Protein AF-A0AA35CI94-F1 (afdb_monomer_lite)

Organism: NCBI:txid671077

Foldseek 3Di:
DVVVVVVVVVVVCVVVVVVVVLVVLVVVLVVQLDLLQLLSVDVLSSLLSVLLCLQLVLLVVLLVCLVCPPVPDDCVVCVVVNLVSLLVSLVSLQVSLVSNVVSLVVSLCVLVVLVVDQDPVVVRSPPPDDSVSSSVLSPQLNVCCVDPLVVLSVLLNVLQRVLSNVLSVVSNVCVVVVHDSNVNSVVSVVSSVSNVRSSVSVVVSSVSSRDDPD

Sequence (214 aa):
MAQGEDAELRRLVGVLTGVAGLVAIYIQAQVYRIPGRPMWNHLSTELLFYSTAFLLGPLVVGVVFSLARGSAVPAEKGEPVYRRSHQRLGMTLLVVAALEAVAIAWRTHYLASALDGPQPVALLGKAMVGKETIRTALAIGAHVLQGEYEWLLPVQWTLSVAAPALFAVGLWAWHRRGGSLRTAGRAIIGITVLAIAGEFAGRSLFYLTGRPWF

Structure (mmCIF, N/CA/C/O backbone):
data_AF-A0AA35CI94-F1
#
_entry.id   AF-A0AA35CI94-F1
#
loop_
_atom_site.group_PDB
_atom_site.id
_atom_site.type_symbol
_atom_site.label_atom_id
_atom_site.label_alt_id
_atom_site.label_comp_id
_atom_site.label_asym_id
_atom_site.label_entity_id
_atom_site.label_seq_id
_atom_site.pdbx_PDB_ins_code
_atom_site.Cartn_x
_atom_site.Cartn_y
_atom_site.Cartn_z
_atom_site.occupancy
_atom_site.B_iso_or_equiv
_atom_site.auth_seq_id
_atom_site.auth_comp_id
_atom_site.auth_asym_id
_atom_site.auth_atom_id
_atom_site.pdbx_PDB_model_num
ATOM 1 N N . MET A 1 1 ? -19.291 -27.743 26.021 1.00 58.72 1 MET A N 1
ATOM 2 C CA . MET A 1 1 ? -18.461 -28.267 24.914 1.00 58.72 1 MET A CA 1
ATOM 3 C C . MET A 1 1 ? -18.690 -27.505 23.607 1.00 58.72 1 MET A C 1
ATOM 5 O O . MET A 1 1 ? -17.700 -27.055 23.056 1.00 58.72 1 MET A O 1
ATOM 9 N N . ALA A 1 2 ? -19.931 -27.205 23.194 1.00 61.78 2 ALA A N 1
ATOM 10 C CA . ALA A 1 2 ? -20.227 -26.490 21.934 1.00 61.78 2 ALA A CA 1
ATOM 11 C C . ALA A 1 2 ? -19.527 -25.120 21.717 1.00 61.78 2 ALA A C 1
ATOM 13 O O . ALA A 1 2 ? -19.151 -24.793 20.600 1.00 61.78 2 ALA A O 1
ATOM 14 N N . GLN A 1 3 ? -19.279 -24.319 22.766 1.00 67.12 3 GLN A N 1
ATOM 15 C CA . GLN A 1 3 ? -18.604 -23.013 22.606 1.00 67.12 3 GLN A CA 1
ATOM 16 C C . GLN A 1 3 ? -17.118 -23.111 22.201 1.00 67.12 3 GLN A C 1
ATOM 18 O O . GLN A 1 3 ? -16.569 -22.140 21.681 1.00 67.12 3 GLN A O 1
ATOM 23 N N . GLY A 1 4 ? -16.458 -24.248 22.456 1.00 81.25 4 GLY A N 1
ATOM 24 C CA . GLY A 1 4 ? -15.044 -24.450 22.118 1.00 81.25 4 GLY A CA 1
ATOM 25 C C . GLY A 1 4 ? -14.836 -24.790 20.643 1.00 81.25 4 GLY A C 1
ATOM 26 O O . GLY A 1 4 ? -13.981 -24.192 19.992 1.00 81.25 4 GLY A O 1
ATOM 27 N N . GLU A 1 5 ? -15.672 -25.682 20.109 1.00 85.31 5 GLU A N 1
ATOM 28 C CA . GLU A 1 5 ? -15.622 -26.132 18.710 1.00 85.31 5 GLU A CA 1
ATOM 29 C C . GLU A 1 5 ? -15.888 -24.974 17.735 1.00 85.31 5 GLU A C 1
ATOM 31 O O . GLU A 1 5 ? -15.161 -24.798 16.757 1.00 85.31 5 GLU A O 1
ATOM 36 N N . ASP A 1 6 ? -16.846 -24.098 18.056 1.00 89.88 6 ASP A N 1
ATOM 37 C CA . ASP A 1 6 ? -17.143 -22.905 17.255 1.00 89.88 6 ASP A CA 1
ATOM 38 C C . ASP A 1 6 ? -15.958 -21.930 17.175 1.00 89.88 6 ASP A C 1
ATOM 40 O O . ASP A 1 6 ? -15.716 -21.303 16.138 1.00 89.88 6 ASP A O 1
ATOM 44 N N . ALA A 1 7 ? -15.224 -21.757 18.277 1.00 91.38 7 ALA A N 1
ATOM 45 C CA . ALA A 1 7 ? -14.083 -20.849 18.332 1.00 91.38 7 ALA A CA 1
ATOM 46 C C . ALA A 1 7 ? -12.897 -21.390 17.520 1.00 91.38 7 ALA A C 1
ATOM 48 O O . ALA A 1 7 ? -12.234 -20.631 16.805 1.00 91.38 7 ALA A O 1
ATOM 49 N N . GLU A 1 8 ? -12.656 -22.697 17.603 1.00 94.25 8 GLU A N 1
ATOM 50 C CA . GLU A 1 8 ? -11.613 -23.376 16.842 1.00 94.25 8 GLU A CA 1
ATOM 51 C C . GLU A 1 8 ? -11.907 -23.353 15.340 1.00 94.25 8 GLU A C 1
ATOM 53 O O . GLU A 1 8 ? -11.047 -22.942 14.557 1.00 94.25 8 GLU A O 1
ATOM 58 N N . LEU A 1 9 ? -13.145 -23.666 14.940 1.00 94.94 9 LEU A N 1
ATOM 59 C CA . LEU A 1 9 ? -13.564 -23.613 13.541 1.00 94.94 9 LEU A CA 1
ATOM 60 C C . LEU A 1 9 ? -13.398 -22.206 12.954 1.00 94.94 9 LEU A C 1
ATOM 62 O O . LEU A 1 9 ? -12.837 -22.052 11.871 1.00 94.94 9 LEU A O 1
ATOM 66 N N . ARG A 1 10 ? -13.815 -21.155 13.673 1.00 92.75 10 ARG A N 1
ATOM 67 C CA . ARG A 1 10 ? -13.629 -19.760 13.224 1.00 92.75 10 ARG A CA 1
ATOM 68 C C . ARG A 1 10 ? -12.158 -19.404 13.047 1.00 92.75 10 ARG A C 1
ATOM 70 O O . ARG A 1 10 ? -11.806 -18.726 12.082 1.00 92.75 10 ARG A O 1
ATOM 77 N N . ARG A 1 11 ? -11.295 -19.849 13.965 1.00 95.88 11 ARG A N 1
ATOM 78 C CA . ARG A 1 11 ? -9.847 -19.632 13.863 1.00 95.88 11 ARG A CA 1
ATOM 79 C C . ARG A 1 11 ? -9.280 -20.348 12.641 1.00 95.88 11 ARG A C 1
ATOM 81 O O . ARG A 1 11 ? -8.534 -19.728 11.887 1.00 95.88 11 ARG A O 1
ATOM 88 N N . LEU A 1 12 ? -9.652 -21.610 12.434 1.00 96.25 12 LEU A N 1
ATOM 89 C CA . LEU A 1 12 ? -9.211 -22.406 11.293 1.00 96.25 12 LEU A CA 1
ATOM 90 C C . LEU A 1 12 ? -9.644 -21.763 9.973 1.00 96.25 12 LEU A C 1
ATOM 92 O O . LEU A 1 12 ? -8.803 -21.507 9.115 1.00 96.25 12 LEU A O 1
ATOM 96 N N . VAL A 1 13 ? -10.928 -21.420 9.841 1.00 96.69 13 VAL A N 1
ATOM 97 C CA . VAL A 1 13 ? -11.467 -20.733 8.658 1.00 96.69 13 VAL A CA 1
ATOM 98 C C . VAL A 1 13 ? -10.748 -19.404 8.425 1.00 96.69 13 VAL A C 1
ATOM 100 O O . VAL A 1 13 ? -10.382 -19.102 7.290 1.00 96.69 13 VAL A O 1
ATOM 103 N N . GLY A 1 14 ? -10.484 -18.630 9.482 1.00 94.38 14 GLY A N 1
ATOM 104 C CA . GLY A 1 14 ? -9.748 -17.370 9.387 1.00 94.38 14 GLY A CA 1
ATOM 105 C C . GLY A 1 14 ? -8.319 -17.548 8.865 1.00 94.38 14 GLY A C 1
ATOM 106 O O . GLY A 1 14 ? -7.892 -16.801 7.985 1.00 94.38 14 GLY A O 1
ATOM 107 N N . VAL A 1 15 ? -7.597 -18.562 9.351 1.00 96.69 15 VAL A N 1
ATOM 108 C CA . VAL A 1 15 ? -6.240 -18.883 8.881 1.00 96.69 15 VAL A CA 1
ATOM 109 C C . VAL A 1 15 ? -6.263 -19.348 7.427 1.00 96.69 15 VAL A C 1
ATOM 111 O O . VAL A 1 15 ? -5.518 -18.807 6.613 1.00 96.69 15 VAL A O 1
ATOM 114 N N . LEU A 1 16 ? -7.135 -20.299 7.080 1.00 97.75 16 LEU A N 1
ATOM 115 C CA . LEU A 1 16 ? -7.242 -20.824 5.716 1.00 97.75 16 LEU A CA 1
ATOM 116 C C . LEU A 1 16 ? -7.614 -19.726 4.715 1.00 97.75 16 LEU A C 1
ATOM 118 O O . LEU A 1 16 ? -7.001 -19.631 3.656 1.00 97.75 16 LEU A O 1
ATOM 122 N N . THR A 1 17 ? -8.557 -18.853 5.075 1.00 96.12 17 THR A N 1
ATOM 123 C CA . THR A 1 17 ? -8.951 -17.708 4.238 1.00 96.12 17 THR A CA 1
ATOM 124 C C . THR A 1 17 ? -7.796 -16.722 4.075 1.00 96.12 17 THR A C 1
ATOM 126 O O . THR A 1 17 ? -7.548 -16.245 2.970 1.00 96.12 17 THR A O 1
ATOM 129 N N . GLY A 1 18 ? -7.049 -16.446 5.150 1.00 94.75 18 GLY A N 1
ATOM 130 C CA . GLY A 1 18 ? -5.855 -15.604 5.091 1.00 94.75 18 GLY A CA 1
ATOM 131 C C . GLY A 1 18 ? -4.798 -16.167 4.138 1.00 94.75 18 GLY A C 1
ATOM 132 O O . GLY A 1 18 ? -4.322 -15.449 3.263 1.00 94.75 18 GLY A O 1
ATOM 133 N N . VAL A 1 19 ? -4.483 -17.461 4.252 1.00 97.69 19 VAL A N 1
ATOM 134 C CA . VAL A 1 19 ? -3.528 -18.150 3.365 1.00 97.69 19 VAL A CA 1
ATOM 135 C C . VAL A 1 19 ? -4.010 -18.138 1.914 1.00 97.69 19 VAL A C 1
ATOM 137 O O . VAL A 1 19 ? -3.238 -17.788 1.024 1.00 97.69 19 VAL A O 1
ATOM 140 N N . ALA A 1 20 ? -5.283 -18.455 1.669 1.00 97.81 20 ALA A N 1
ATOM 141 C CA . ALA A 1 20 ? -5.869 -18.405 0.331 1.00 97.81 20 ALA A CA 1
ATOM 142 C C . ALA A 1 20 ? -5.770 -16.997 -0.281 1.00 97.81 20 ALA A C 1
ATOM 144 O O . ALA A 1 20 ? -5.426 -16.863 -1.453 1.00 97.81 20 ALA A O 1
ATOM 145 N N . GLY A 1 21 ? -5.987 -15.948 0.520 1.00 96.50 21 GLY A N 1
ATOM 146 C CA . GLY A 1 21 ? -5.798 -14.558 0.106 1.00 96.50 21 GLY A CA 1
ATOM 147 C C . GLY A 1 21 ? -4.356 -14.242 -0.303 1.00 96.50 21 GLY A C 1
ATOM 148 O O . GLY A 1 21 ? -4.142 -13.644 -1.355 1.00 96.50 21 GLY A O 1
ATOM 149 N N . LEU A 1 22 ? -3.359 -14.690 0.471 1.00 97.38 22 LEU A N 1
ATOM 150 C CA . LEU A 1 22 ? -1.943 -14.513 0.115 1.00 97.38 22 LEU A CA 1
ATOM 151 C C . LEU A 1 22 ? -1.605 -15.208 -1.209 1.00 97.38 22 LEU A C 1
ATOM 153 O O . LEU A 1 22 ? -0.998 -14.605 -2.091 1.00 97.38 22 LEU A O 1
ATOM 157 N N . VAL A 1 23 ? -2.052 -16.456 -1.376 1.00 98.06 23 VAL A N 1
ATOM 158 C CA . VAL A 1 23 ? -1.851 -17.219 -2.615 1.00 98.06 23 VAL A CA 1
ATOM 159 C C . VAL A 1 23 ? -2.528 -16.528 -3.801 1.00 98.06 23 VAL A C 1
ATOM 161 O O . VAL A 1 23 ? -1.928 -16.424 -4.868 1.00 98.06 23 VAL A O 1
ATOM 164 N N . ALA A 1 24 ? -3.740 -15.999 -3.623 1.00 97.81 24 ALA A N 1
ATOM 165 C CA . ALA A 1 24 ? -4.442 -15.266 -4.672 1.00 97.81 24 ALA A CA 1
ATOM 166 C C . ALA A 1 24 ? -3.676 -14.005 -5.108 1.00 97.81 24 ALA A C 1
ATOM 168 O O . ALA A 1 24 ? -3.512 -13.778 -6.308 1.00 97.81 24 ALA A O 1
ATOM 169 N N . ILE A 1 25 ? -3.142 -13.224 -4.159 1.00 97.56 25 ILE A N 1
ATOM 170 C CA . ILE A 1 25 ? -2.317 -12.042 -4.464 1.00 97.56 25 ILE A CA 1
ATOM 171 C C . ILE A 1 25 ? -1.043 -12.452 -5.214 1.00 97.56 25 ILE A C 1
ATOM 173 O O . ILE A 1 25 ? -0.679 -11.813 -6.201 1.00 97.56 25 ILE A O 1
ATOM 177 N N . TYR A 1 26 ? -0.387 -13.537 -4.789 1.00 97.00 26 TYR A N 1
ATOM 178 C CA . TYR A 1 26 ? 0.781 -14.074 -5.486 1.00 97.00 26 TYR A CA 1
ATOM 179 C C . TYR A 1 26 ? 0.462 -14.448 -6.937 1.00 97.00 26 TYR A C 1
ATOM 181 O O . TYR A 1 26 ? 1.169 -14.015 -7.845 1.00 97.00 26 TYR A O 1
ATOM 189 N N . ILE A 1 27 ? -0.616 -15.205 -7.168 1.00 97.69 27 ILE A N 1
ATOM 190 C CA . ILE A 1 27 ? -1.050 -15.603 -8.514 1.00 97.69 27 ILE A CA 1
ATOM 191 C C . ILE A 1 27 ? -1.332 -14.361 -9.365 1.00 97.69 27 ILE A C 1
ATOM 193 O O . ILE A 1 27 ? -0.849 -14.272 -10.493 1.00 97.69 27 ILE A O 1
ATOM 197 N N . GLN A 1 28 ? -2.044 -13.375 -8.813 1.00 96.94 28 GLN A N 1
ATOM 198 C CA . GLN A 1 28 ? -2.309 -12.112 -9.497 1.00 96.94 28 GLN A CA 1
ATOM 199 C C . GLN A 1 28 ? -1.006 -11.403 -9.886 1.00 96.94 28 GLN A C 1
ATOM 201 O O . GLN A 1 28 ? -0.876 -10.963 -11.025 1.00 96.94 28 GLN A O 1
ATOM 206 N N . ALA A 1 29 ? -0.016 -11.341 -8.993 1.00 95.81 29 ALA A N 1
ATOM 207 C CA . ALA A 1 29 ? 1.285 -10.761 -9.308 1.00 95.81 29 ALA A CA 1
ATOM 208 C C . ALA A 1 29 ? 2.024 -11.532 -10.416 1.00 95.81 29 ALA A C 1
ATOM 210 O O . ALA A 1 29 ? 2.585 -10.904 -11.315 1.00 95.81 29 ALA A O 1
ATOM 211 N N . GLN A 1 30 ? 1.991 -12.872 -10.402 1.00 94.81 30 GLN A N 1
ATOM 212 C CA . GLN A 1 30 ? 2.640 -13.696 -11.432 1.00 94.81 30 GLN A CA 1
ATOM 213 C C . GLN A 1 30 ? 2.053 -13.468 -12.828 1.00 94.81 30 GLN A C 1
ATOM 215 O O . GLN A 1 30 ? 2.809 -13.442 -13.796 1.00 94.81 30 GLN A O 1
ATOM 220 N N . VAL A 1 31 ? 0.739 -13.235 -12.944 1.00 94.19 31 VAL A N 1
ATOM 221 C CA . VAL A 1 31 ? 0.096 -12.905 -14.232 1.00 94.19 31 VAL A CA 1
ATOM 222 C C . VAL A 1 31 ? 0.704 -11.645 -14.856 1.00 94.19 31 VAL A C 1
ATOM 224 O O . VAL A 1 31 ? 0.833 -11.561 -16.076 1.00 94.19 31 VAL A O 1
ATOM 227 N N . TYR A 1 32 ? 1.140 -10.686 -14.036 1.00 91.69 32 TYR A N 1
ATOM 228 C CA . TYR A 1 32 ? 1.794 -9.470 -14.517 1.00 91.69 32 TYR A CA 1
ATOM 229 C C . TYR A 1 32 ? 3.298 -9.622 -14.752 1.00 91.69 32 TYR A C 1
ATOM 231 O O . TYR A 1 32 ? 3.870 -8.809 -15.475 1.00 91.69 32 TYR A O 1
ATOM 239 N N . ARG A 1 33 ? 3.955 -10.664 -14.226 1.00 89.06 33 ARG A N 1
ATOM 240 C CA . ARG A 1 33 ? 5.387 -10.934 -14.454 1.00 89.06 33 ARG A CA 1
ATOM 241 C C . ARG A 1 33 ? 5.639 -11.555 -15.832 1.00 89.06 33 ARG A C 1
ATOM 243 O O . ARG A 1 33 ? 6.159 -12.661 -15.968 1.00 89.06 33 ARG A O 1
ATOM 250 N N . ILE A 1 34 ? 5.282 -10.819 -16.877 1.00 85.50 34 ILE A N 1
ATOM 251 C CA . ILE A 1 34 ? 5.432 -11.249 -18.265 1.00 85.50 34 ILE A CA 1
ATOM 252 C C . ILE A 1 34 ? 6.910 -11.107 -18.668 1.00 85.50 34 ILE A C 1
ATOM 254 O O . ILE A 1 34 ? 7.441 -10.001 -18.601 1.00 85.50 34 ILE A O 1
ATOM 258 N N . PRO A 1 35 ? 7.598 -12.168 -19.136 1.00 80.06 35 PRO A N 1
ATOM 259 C CA . PRO A 1 35 ? 9.008 -12.080 -19.537 1.00 80.06 35 PRO A CA 1
ATOM 260 C C . PRO A 1 35 ? 9.277 -11.051 -20.638 1.00 80.06 35 PRO A C 1
ATOM 262 O O . PRO A 1 35 ? 10.281 -10.347 -20.598 1.00 80.06 35 PRO A O 1
ATOM 265 N N . GLY A 1 36 ? 8.333 -10.904 -21.571 1.00 77.88 36 GLY A N 1
ATOM 266 C CA . GLY A 1 36 ? 8.334 -9.851 -22.588 1.00 77.88 36 GLY A CA 1
ATOM 267 C C . GLY A 1 36 ? 8.052 -8.446 -22.049 1.00 77.88 36 GLY A C 1
ATOM 268 O O . GLY A 1 36 ? 7.918 -7.528 -22.842 1.00 77.88 36 GLY A O 1
ATOM 269 N N . ARG A 1 37 ? 7.924 -8.262 -20.730 1.00 83.19 37 ARG A N 1
ATOM 270 C CA . ARG A 1 37 ? 7.711 -6.988 -20.033 1.00 83.19 37 ARG A CA 1
ATOM 271 C C . ARG A 1 37 ? 8.744 -6.823 -18.915 1.00 83.19 37 ARG A C 1
ATOM 273 O O . ARG A 1 37 ? 8.394 -7.014 -17.752 1.00 83.19 37 ARG A O 1
ATOM 280 N N . PRO A 1 38 ? 10.014 -6.486 -19.217 1.00 80.19 38 PRO A N 1
ATOM 281 C CA . PRO A 1 38 ? 11.089 -6.480 -18.220 1.00 80.19 38 PRO A CA 1
ATOM 282 C C . PRO A 1 38 ? 10.785 -5.613 -16.991 1.00 80.19 38 PRO A C 1
ATOM 284 O O . PRO A 1 38 ? 11.035 -6.034 -15.869 1.00 80.19 38 PRO A O 1
ATOM 287 N N . MET A 1 39 ? 10.135 -4.462 -17.185 1.00 81.81 39 MET A N 1
ATOM 288 C CA . MET A 1 39 ? 9.675 -3.580 -16.106 1.00 81.81 39 MET A CA 1
ATOM 289 C C . MET A 1 39 ? 8.638 -4.213 -15.166 1.00 81.81 39 MET A C 1
ATOM 291 O O . MET A 1 39 ? 8.534 -3.805 -14.012 1.00 81.81 39 MET A O 1
ATOM 295 N N . TRP A 1 40 ? 7.862 -5.193 -15.638 1.00 88.12 40 TRP A N 1
ATOM 296 C CA . TRP A 1 40 ? 6.894 -5.932 -14.823 1.00 88.12 40 TRP A CA 1
ATOM 297 C C . TRP A 1 40 ? 7.475 -7.235 -14.276 1.00 88.12 40 TRP A C 1
ATOM 299 O O . TRP A 1 40 ? 6.974 -7.775 -13.289 1.00 88.12 40 TRP A O 1
ATOM 309 N N . ASN A 1 41 ? 8.539 -7.752 -14.886 1.00 86.44 41 ASN A N 1
ATOM 310 C CA . ASN A 1 41 ? 9.169 -9.007 -14.508 1.00 86.44 41 ASN A CA 1
ATOM 311 C C . ASN A 1 41 ? 10.265 -8.819 -13.449 1.00 86.44 41 ASN A C 1
ATOM 313 O O . ASN A 1 41 ? 11.425 -9.178 -13.649 1.00 86.44 41 ASN A O 1
ATOM 317 N N . HIS A 1 42 ? 9.880 -8.277 -12.298 1.00 85.81 42 HIS A N 1
ATOM 318 C CA . HIS A 1 42 ? 10.775 -8.034 -11.175 1.00 85.81 42 HIS A CA 1
ATOM 319 C C . HIS A 1 42 ? 10.047 -8.284 -9.844 1.00 85.81 42 HIS A C 1
ATOM 321 O O . HIS A 1 42 ? 8.820 -8.208 -9.778 1.00 85.81 42 HIS A O 1
ATOM 327 N N . LEU A 1 43 ? 10.789 -8.575 -8.768 1.00 89.75 43 LEU A N 1
ATOM 328 C CA . LEU A 1 43 ? 10.210 -8.857 -7.442 1.00 89.75 43 LEU A CA 1
ATOM 329 C C . LEU A 1 43 ? 9.432 -7.668 -6.861 1.00 89.75 43 LEU A C 1
ATOM 331 O O . LEU A 1 43 ? 8.493 -7.854 -6.091 1.00 89.75 43 LEU A O 1
ATOM 335 N N . SER A 1 44 ? 9.768 -6.444 -7.271 1.00 90.19 44 SER A N 1
ATOM 336 C CA . SER A 1 44 ? 9.009 -5.250 -6.887 1.00 90.19 44 SER A CA 1
ATOM 337 C C . SER A 1 44 ? 7.548 -5.314 -7.339 1.00 90.19 44 SER A C 1
ATOM 339 O O . SER A 1 44 ? 6.693 -4.771 -6.649 1.00 90.19 44 SER A O 1
ATOM 341 N N . THR A 1 45 ? 7.227 -6.010 -8.437 1.00 92.38 45 THR A N 1
ATOM 342 C CA . THR A 1 45 ? 5.838 -6.228 -8.867 1.00 92.38 45 THR A CA 1
ATOM 343 C C . THR A 1 45 ? 5.056 -6.968 -7.790 1.00 92.38 45 THR A C 1
ATOM 345 O O . THR A 1 45 ? 3.988 -6.513 -7.390 1.00 92.38 45 THR A O 1
ATOM 348 N N . GLU A 1 46 ? 5.604 -8.064 -7.265 1.00 94.56 46 GLU A N 1
ATOM 349 C CA . GLU A 1 46 ? 4.966 -8.851 -6.204 1.00 94.56 46 GLU A CA 1
ATOM 350 C C . GLU A 1 46 ? 4.766 -8.018 -4.943 1.00 94.56 46 GLU A C 1
ATOM 352 O O . GLU A 1 46 ? 3.657 -7.966 -4.411 1.00 94.56 46 GLU A O 1
ATOM 357 N N . LEU A 1 47 ? 5.814 -7.309 -4.513 1.00 93.81 47 LEU A N 1
ATOM 358 C CA . LEU A 1 47 ? 5.744 -6.441 -3.341 1.00 93.81 47 LEU A CA 1
ATOM 359 C C . LEU A 1 47 ? 4.675 -5.358 -3.490 1.00 93.81 47 LEU A C 1
ATOM 361 O O . LEU A 1 47 ? 3.949 -5.116 -2.534 1.00 93.81 47 LEU A O 1
ATOM 365 N N . LEU A 1 48 ? 4.527 -4.769 -4.680 1.00 94.94 48 LEU A N 1
ATOM 366 C CA . LEU A 1 48 ? 3.484 -3.780 -4.953 1.00 94.94 48 LEU A CA 1
ATOM 367 C C . LEU A 1 48 ? 2.075 -4.387 -4.902 1.00 94.94 48 LEU A C 1
ATOM 369 O O . LEU A 1 48 ? 1.152 -3.748 -4.419 1.00 94.94 48 LEU A O 1
ATOM 373 N N . PHE A 1 49 ? 1.862 -5.613 -5.391 1.00 96.38 49 PHE A N 1
ATOM 374 C CA . PHE A 1 49 ? 0.558 -6.283 -5.253 1.00 96.38 49 PHE A CA 1
ATOM 375 C C . PHE A 1 49 ? 0.209 -6.573 -3.792 1.00 96.38 49 PHE A C 1
ATOM 377 O O . PHE A 1 49 ? -0.919 -6.307 -3.371 1.00 96.38 49 PHE A O 1
ATOM 384 N N . TYR A 1 50 ? 1.173 -7.059 -3.010 1.00 96.62 50 TYR A N 1
ATOM 385 C CA . TYR A 1 50 ? 0.973 -7.274 -1.581 1.00 96.62 50 TYR A CA 1
ATOM 386 C C . TYR A 1 50 ? 0.757 -5.966 -0.822 1.00 96.62 50 TYR A C 1
ATOM 388 O O . TYR A 1 50 ? -0.174 -5.897 -0.024 1.00 96.62 50 TYR A O 1
ATOM 396 N N . SER A 1 51 ? 1.556 -4.926 -1.074 1.00 95.81 51 SER A N 1
ATOM 397 C CA . SER A 1 51 ? 1.413 -3.643 -0.383 1.00 95.81 51 SER A CA 1
ATOM 398 C C . SER A 1 51 ? 0.050 -3.010 -0.653 1.00 95.81 51 SER A C 1
ATOM 400 O O . SER A 1 51 ? -0.624 -2.652 0.308 1.00 95.81 51 SER A O 1
ATOM 402 N N . THR A 1 52 ? -0.424 -2.997 -1.907 1.00 96.75 52 THR A N 1
ATOM 403 C CA . THR A 1 52 ? -1.772 -2.507 -2.244 1.00 96.75 52 THR A CA 1
ATOM 404 C C . THR A 1 52 ? -2.850 -3.274 -1.475 1.00 96.75 52 THR A C 1
ATOM 406 O O . THR A 1 52 ? -3.746 -2.676 -0.877 1.00 96.75 52 THR A O 1
ATOM 409 N N . ALA A 1 53 ? -2.781 -4.610 -1.466 1.00 97.06 53 ALA A N 1
ATOM 410 C CA . ALA A 1 53 ? -3.778 -5.438 -0.792 1.00 97.06 53 ALA A CA 1
ATOM 411 C C . ALA A 1 53 ? -3.769 -5.222 0.730 1.00 97.06 53 ALA A C 1
ATOM 413 O O . ALA A 1 53 ? -4.828 -5.093 1.349 1.00 97.06 53 ALA A O 1
ATOM 414 N N . PHE A 1 54 ? -2.582 -5.135 1.332 1.00 96.38 54 PHE A N 1
ATOM 415 C CA . PHE A 1 54 ? -2.430 -4.872 2.759 1.00 96.38 54 PHE A CA 1
ATOM 416 C C . PHE A 1 54 ? -2.713 -3.421 3.146 1.00 96.38 54 PHE A C 1
ATOM 418 O O . PHE A 1 54 ? -2.969 -3.167 4.321 1.00 96.38 54 PHE A O 1
ATOM 425 N N . LEU A 1 55 ? -2.698 -2.476 2.204 1.00 97.50 55 LEU A N 1
ATOM 426 C CA . LEU A 1 55 ? -3.081 -1.091 2.459 1.00 97.50 55 LEU A CA 1
ATOM 427 C C . LEU A 1 55 ? -4.601 -0.972 2.407 1.00 97.50 55 LEU A C 1
ATOM 429 O O . LEU A 1 55 ? -5.243 -0.573 3.379 1.00 97.50 55 LEU A O 1
ATOM 433 N N . LEU A 1 56 ? -5.189 -1.375 1.280 1.00 97.81 56 LEU A N 1
ATOM 434 C CA . LEU A 1 56 ? -6.612 -1.201 1.022 1.00 97.81 56 LEU A CA 1
ATOM 435 C C . LEU A 1 56 ? -7.480 -2.152 1.852 1.00 97.81 56 LEU A C 1
ATOM 437 O O . LEU A 1 56 ? -8.545 -1.746 2.306 1.00 97.81 56 LEU A O 1
ATOM 441 N N . GLY A 1 57 ? -7.037 -3.385 2.112 1.00 96.06 57 GLY A N 1
ATOM 442 C CA . GLY A 1 57 ? -7.808 -4.369 2.880 1.00 96.06 57 GLY A CA 1
ATOM 443 C C . GLY A 1 57 ? -8.194 -3.871 4.283 1.00 96.06 57 GLY A C 1
ATOM 444 O O . GLY A 1 57 ? -9.385 -3.738 4.576 1.00 96.06 57 GLY A O 1
ATOM 445 N N . PRO A 1 58 ? -7.225 -3.536 5.157 1.00 95.88 58 PRO A N 1
ATOM 446 C CA . PRO A 1 58 ? -7.496 -2.976 6.479 1.00 95.88 58 PRO A CA 1
ATOM 447 C C . PRO A 1 58 ? -8.268 -1.653 6.439 1.00 95.88 58 PRO A C 1
ATOM 449 O O . PRO A 1 58 ? -9.109 -1.427 7.308 1.00 95.88 58 PRO A O 1
ATOM 452 N N . LEU A 1 59 ? -8.026 -0.797 5.439 1.00 97.44 59 LEU A N 1
ATOM 453 C CA . LEU A 1 59 ? -8.776 0.450 5.255 1.00 97.44 59 LEU A CA 1
ATOM 454 C C . LEU A 1 59 ? -10.256 0.186 4.974 1.00 97.44 59 LEU A C 1
ATOM 456 O O . LEU A 1 59 ? -11.113 0.740 5.662 1.00 97.44 59 LEU A O 1
ATOM 460 N N . VAL A 1 60 ? -10.566 -0.724 4.048 1.00 96.88 60 VAL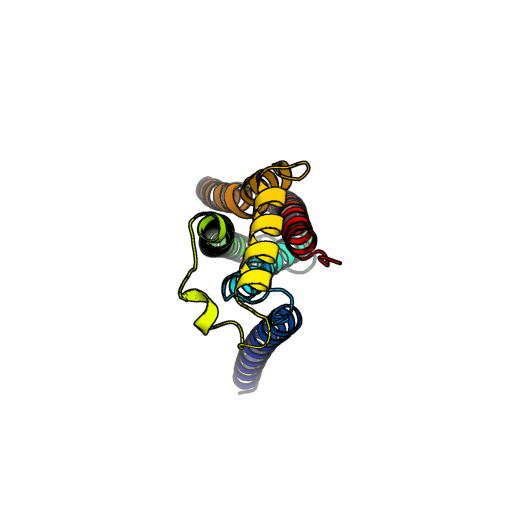 A N 1
ATOM 461 C CA . VAL A 1 60 ? -11.942 -1.138 3.738 1.00 96.88 60 VAL A CA 1
ATOM 462 C C . VAL A 1 60 ? -12.615 -1.753 4.965 1.00 96.88 60 VAL A C 1
ATOM 464 O O . VAL A 1 60 ? -13.748 -1.392 5.283 1.00 96.88 60 VAL A O 1
ATOM 467 N N . VAL A 1 61 ? -11.916 -2.609 5.718 1.00 93.94 61 VAL A N 1
ATOM 468 C CA . VAL A 1 61 ? -12.427 -3.125 7.000 1.00 93.94 61 VAL A CA 1
ATOM 469 C C . VAL A 1 61 ? -12.710 -1.970 7.965 1.00 93.94 61 VAL A C 1
ATOM 471 O O . VAL A 1 61 ? -13.782 -1.920 8.565 1.00 93.94 61 VAL A O 1
ATOM 474 N N . GLY A 1 62 ? -11.802 -1.001 8.083 1.00 93.62 62 GLY A N 1
ATOM 475 C CA . GLY A 1 62 ? -11.990 0.200 8.894 1.00 93.62 62 GLY A CA 1
ATOM 476 C C . GLY A 1 62 ? -13.217 1.020 8.485 1.00 93.62 62 GLY A C 1
ATOM 477 O O . GLY A 1 62 ? -13.956 1.484 9.357 1.00 93.62 62 GLY A O 1
ATOM 478 N N . VAL A 1 63 ? -13.480 1.158 7.182 1.00 94.88 63 VAL A N 1
ATOM 479 C CA . VAL A 1 63 ? -14.686 1.807 6.645 1.00 94.88 63 VAL A CA 1
ATOM 480 C C . VAL A 1 63 ? -15.936 1.038 7.054 1.00 94.88 63 VAL A C 1
ATOM 482 O O . VAL A 1 63 ? -16.841 1.632 7.637 1.00 94.88 63 VAL A O 1
ATOM 485 N N . VAL A 1 64 ? -15.973 -0.278 6.833 1.00 92.75 64 VAL A N 1
ATOM 486 C CA . VAL A 1 64 ? -17.114 -1.126 7.213 1.00 92.75 64 VAL A CA 1
ATOM 487 C C . VAL A 1 64 ? -17.395 -1.020 8.713 1.00 92.75 64 VAL A C 1
ATOM 489 O O . VAL A 1 64 ? -18.534 -0.778 9.106 1.00 92.75 64 VAL A O 1
ATOM 492 N N . PHE A 1 65 ? -16.365 -1.102 9.560 1.00 88.94 65 PHE A N 1
ATOM 493 C CA . PHE A 1 65 ? -16.507 -0.927 11.010 1.00 88.94 65 PHE A CA 1
ATOM 494 C C . PHE A 1 65 ? -17.007 0.472 11.393 1.00 88.94 65 PHE A C 1
ATOM 496 O O . PHE A 1 65 ? -17.813 0.611 12.315 1.00 88.94 65 PHE A O 1
ATOM 503 N N . SER A 1 66 ? -16.549 1.508 10.689 1.00 89.06 66 SER A N 1
ATOM 504 C CA . SER A 1 66 ? -16.963 2.894 10.929 1.00 89.06 66 SER A CA 1
ATOM 505 C C . SER A 1 66 ? -18.424 3.136 10.553 1.00 89.06 66 SER A C 1
ATOM 507 O O . SER A 1 66 ? -19.117 3.864 11.264 1.00 89.06 66 SER A O 1
ATOM 509 N N . LEU A 1 67 ? -18.897 2.510 9.472 1.00 89.31 67 LEU A N 1
ATOM 510 C CA . LEU A 1 67 ? -20.280 2.597 8.996 1.00 89.31 67 LEU A CA 1
ATOM 511 C C . LEU A 1 67 ? -21.237 1.737 9.828 1.00 89.31 67 LEU A C 1
ATOM 513 O O . LEU A 1 67 ? -22.349 2.164 10.122 1.00 89.31 67 LEU A O 1
ATOM 517 N N . ALA A 1 68 ? -20.800 0.553 10.262 1.00 85.25 68 ALA A N 1
ATOM 518 C CA . ALA A 1 68 ? -21.606 -0.350 11.082 1.00 85.25 68 ALA A CA 1
ATOM 519 C C . ALA A 1 68 ? -21.792 0.143 12.532 1.00 85.25 68 ALA A C 1
ATOM 521 O O . ALA A 1 68 ? -22.639 -0.382 13.266 1.00 85.25 68 ALA A O 1
ATOM 522 N N . ARG A 1 69 ? -21.020 1.149 12.969 1.00 75.88 69 ARG A N 1
ATOM 523 C CA . ARG A 1 69 ? -21.061 1.697 14.330 1.00 75.88 69 ARG A CA 1
ATOM 524 C C . ARG A 1 69 ? -22.472 2.195 14.679 1.00 75.88 69 ARG A C 1
ATOM 526 O O . ARG A 1 69 ? -22.910 3.235 14.202 1.00 75.88 69 ARG A O 1
ATOM 533 N N . GLY A 1 70 ? -23.133 1.485 15.593 1.00 63.97 70 GLY A N 1
ATOM 534 C CA . GLY A 1 70 ? -24.467 1.823 16.111 1.00 63.97 70 GLY A CA 1
ATOM 535 C C . GLY A 1 70 ? -25.588 0.877 15.674 1.00 63.97 70 GLY A C 1
ATOM 536 O O . GLY A 1 70 ? -26.689 0.998 16.192 1.00 63.97 70 GLY A O 1
ATOM 537 N N . SER A 1 71 ? -25.313 -0.081 14.782 1.00 68.25 71 SER A N 1
ATOM 538 C CA . SER A 1 71 ? -26.334 -1.005 14.260 1.00 68.25 71 SER A CA 1
ATOM 539 C C . SER A 1 71 ? -26.550 -2.281 15.093 1.00 68.25 71 SER A C 1
ATOM 541 O O . SER A 1 71 ? -27.607 -2.888 14.977 1.00 68.25 71 SER A O 1
ATOM 543 N N . ALA A 1 72 ? -25.593 -2.691 15.942 1.00 62.94 72 ALA A N 1
ATOM 544 C CA . ALA A 1 72 ? -25.651 -4.013 16.596 1.00 62.94 72 ALA A CA 1
ATOM 545 C C . ALA A 1 72 ? -25.150 -4.094 18.054 1.00 62.94 72 ALA A C 1
ATOM 547 O O . ALA A 1 72 ? -25.433 -5.073 18.738 1.00 62.94 72 ALA A O 1
ATOM 548 N N . VAL A 1 73 ? -24.393 -3.108 18.556 1.00 65.94 73 VAL A N 1
ATOM 549 C CA . VAL A 1 73 ? -23.782 -3.171 19.900 1.00 65.94 73 VAL A CA 1
ATOM 550 C C . VAL A 1 73 ? -24.012 -1.851 20.640 1.00 65.94 73 VAL A C 1
ATOM 552 O O . VAL A 1 73 ? -23.669 -0.804 20.081 1.00 65.94 73 VAL A O 1
ATOM 555 N N . PRO A 1 74 ? -24.533 -1.871 21.887 1.00 76.00 74 PRO A N 1
ATOM 556 C CA . PRO A 1 74 ? -24.650 -0.676 22.719 1.00 76.00 74 PRO A CA 1
ATOM 557 C C . PRO A 1 74 ? -23.317 0.071 22.821 1.00 76.00 74 PRO A C 1
ATOM 559 O O . PRO A 1 74 ? -22.263 -0.554 22.984 1.00 76.00 74 PRO A O 1
ATOM 562 N N . ALA A 1 75 ? -23.363 1.403 22.741 1.00 74.62 75 ALA A N 1
ATOM 563 C CA . ALA A 1 75 ? -22.170 2.248 22.664 1.00 74.62 75 ALA A CA 1
ATOM 564 C C . ALA A 1 75 ? -21.162 1.958 23.791 1.00 74.62 75 ALA A C 1
ATOM 566 O O . ALA A 1 75 ? -19.972 1.822 23.518 1.00 74.62 75 ALA A O 1
ATOM 567 N N . GLU A 1 76 ? -21.641 1.749 25.020 1.00 78.75 76 GLU A N 1
ATOM 568 C CA . GLU A 1 76 ? -20.810 1.468 26.199 1.00 78.75 76 GLU A CA 1
ATOM 569 C C . GLU A 1 76 ? -19.964 0.193 26.066 1.00 78.75 76 GLU A C 1
ATOM 571 O O . GLU A 1 76 ? -18.795 0.176 26.448 1.00 78.75 76 GLU A O 1
ATOM 576 N N . LYS A 1 77 ? -20.523 -0.875 25.481 1.00 80.94 77 LYS A N 1
ATOM 577 C CA . LYS A 1 77 ? -19.817 -2.156 25.302 1.00 80.94 77 LYS A CA 1
ATOM 578 C C . LYS A 1 77 ? -18.954 -2.170 24.039 1.00 80.94 77 LYS A C 1
ATOM 580 O O . LYS A 1 77 ? -17.920 -2.834 24.005 1.00 80.94 77 LYS A O 1
ATOM 585 N N . GLY A 1 78 ? -19.367 -1.444 22.999 1.00 82.12 78 GLY A N 1
ATOM 586 C CA . GLY A 1 78 ? -18.671 -1.407 21.712 1.00 82.12 78 GLY A CA 1
ATOM 587 C C . GLY A 1 78 ? -17.468 -0.464 21.683 1.00 82.12 78 GLY A C 1
ATOM 588 O O . GLY A 1 78 ? -16.472 -0.758 21.023 1.00 82.12 78 GLY A O 1
ATOM 589 N N . GLU A 1 79 ? -17.529 0.666 22.391 1.00 85.00 79 GLU A N 1
ATOM 590 C CA . GLU A 1 79 ? -16.520 1.734 22.349 1.00 85.00 79 GLU A CA 1
ATOM 591 C C . GLU A 1 79 ? -15.075 1.240 22.590 1.00 85.00 79 GLU A C 1
ATOM 593 O O . GLU A 1 79 ? -14.208 1.566 21.765 1.00 85.00 79 GLU A O 1
ATOM 598 N N . PRO A 1 80 ? -14.781 0.410 23.616 1.00 88.62 80 PRO A N 1
ATOM 599 C CA . PRO A 1 80 ? -13.429 -0.107 23.834 1.00 88.62 80 PRO A CA 1
ATOM 600 C C . PRO A 1 80 ? -12.929 -0.976 22.676 1.00 88.62 80 PRO A C 1
ATOM 602 O O . PRO A 1 80 ? -11.747 -0.926 22.329 1.00 88.62 80 PRO A O 1
ATOM 605 N N . VAL A 1 81 ? -13.822 -1.758 22.063 1.00 88.06 81 VAL A N 1
ATOM 606 C CA . VAL A 1 81 ? -13.497 -2.637 20.934 1.00 88.06 81 VAL A CA 1
ATOM 607 C C . VAL A 1 81 ? -13.160 -1.801 19.702 1.00 88.06 81 VAL A C 1
ATOM 609 O O . VAL A 1 81 ? -12.081 -1.973 19.140 1.00 88.06 81 VAL A O 1
ATOM 612 N N . TYR A 1 82 ? -14.009 -0.833 19.337 1.00 87.69 82 TYR A N 1
ATOM 613 C CA . TYR A 1 82 ? -13.751 0.061 18.200 1.00 87.69 82 TYR A CA 1
ATOM 614 C C . TYR A 1 82 ? -12.441 0.836 18.361 1.00 87.69 82 TYR A C 1
ATOM 616 O O . TYR A 1 82 ? -11.655 0.931 17.420 1.00 87.69 82 TYR A O 1
ATOM 624 N N . ARG A 1 83 ? -12.168 1.350 19.566 1.00 89.12 83 ARG A N 1
ATOM 625 C CA . ARG A 1 83 ? -10.940 2.102 19.848 1.00 89.12 83 ARG A CA 1
ATOM 626 C C . ARG A 1 83 ? -9.689 1.239 19.677 1.00 89.12 83 ARG A C 1
ATOM 628 O O . ARG A 1 83 ? -8.740 1.677 19.029 1.00 89.12 83 ARG A O 1
ATOM 635 N N . ARG A 1 84 ? -9.692 0.005 20.199 1.00 90.56 84 ARG A N 1
ATOM 636 C CA . ARG A 1 84 ? -8.586 -0.947 19.989 1.00 90.56 84 ARG A CA 1
ATOM 637 C C . ARG A 1 84 ? -8.425 -1.307 18.513 1.00 90.56 84 ARG A C 1
ATOM 639 O O . ARG A 1 84 ? -7.297 -1.382 18.035 1.00 90.56 84 ARG A O 1
ATOM 646 N N . SER A 1 85 ? -9.525 -1.501 17.786 1.00 90.62 85 SER A N 1
ATOM 647 C CA . SER A 1 85 ? -9.485 -1.788 16.348 1.00 90.62 85 SER A CA 1
ATOM 648 C C . SER A 1 85 ? -8.867 -0.640 15.550 1.00 90.62 85 SER A C 1
ATOM 650 O O . SER A 1 85 ? -7.999 -0.890 14.724 1.00 90.62 85 SER A O 1
ATOM 652 N N . HIS A 1 86 ? -9.223 0.615 15.838 1.00 91.25 86 HIS A N 1
ATOM 653 C CA . HIS A 1 86 ? -8.605 1.781 15.193 1.00 91.25 86 HIS A CA 1
ATOM 654 C C . HIS A 1 86 ? -7.110 1.914 15.513 1.00 91.25 86 HIS A C 1
ATOM 656 O O . HIS A 1 86 ? -6.318 2.242 14.635 1.00 91.25 86 HIS A O 1
ATOM 662 N N . GLN A 1 87 ? -6.697 1.634 16.753 1.00 90.19 87 GLN A N 1
ATOM 663 C CA . GLN A 1 87 ? -5.276 1.636 17.121 1.00 90.19 87 GLN A CA 1
ATOM 664 C C . GLN A 1 87 ? -4.488 0.571 16.349 1.00 90.19 87 GLN A C 1
ATOM 666 O O . GLN A 1 87 ? -3.411 0.862 15.830 1.00 90.19 87 GLN A O 1
ATOM 671 N N . ARG A 1 88 ? -5.041 -0.644 16.235 1.00 93.25 88 ARG A N 1
ATOM 672 C CA . ARG A 1 88 ? -4.450 -1.723 15.431 1.00 93.25 88 ARG A CA 1
ATOM 673 C C . ARG A 1 88 ? -4.397 -1.355 13.953 1.00 93.25 88 ARG A C 1
ATOM 675 O O . ARG A 1 88 ? -3.358 -1.557 13.342 1.00 93.25 88 ARG A O 1
ATOM 682 N N . LEU A 1 89 ? -5.463 -0.754 13.419 1.00 94.62 89 LEU A N 1
ATOM 683 C CA . LEU A 1 89 ? -5.488 -0.230 12.055 1.00 94.62 89 LEU A CA 1
ATOM 684 C C . LEU A 1 89 ? -4.344 0.765 11.835 1.00 94.62 89 LEU A C 1
ATOM 686 O O . LEU A 1 89 ? -3.589 0.599 10.889 1.00 94.62 89 LEU A O 1
ATOM 690 N N . GLY A 1 90 ? -4.156 1.738 12.733 1.00 94.50 90 GLY A N 1
ATOM 691 C CA . GLY A 1 90 ? -3.037 2.681 12.649 1.00 94.50 90 GLY A CA 1
ATOM 692 C C . GLY A 1 90 ? -1.673 1.980 12.600 1.00 94.50 90 GLY A C 1
ATOM 693 O O . GLY A 1 90 ? -0.865 2.263 11.723 1.00 94.50 90 GLY A O 1
ATOM 694 N N . MET A 1 91 ? -1.424 1.007 13.483 1.00 93.88 91 MET A N 1
ATOM 695 C CA . MET A 1 91 ? -0.173 0.234 13.449 1.00 93.88 91 MET A CA 1
ATOM 696 C C . MET A 1 91 ? 0.008 -0.529 12.131 1.00 93.88 91 MET A C 1
ATOM 698 O O . MET A 1 91 ? 1.096 -0.504 11.559 1.00 93.88 91 MET A O 1
ATOM 702 N N . THR A 1 92 ? -1.048 -1.176 11.633 1.00 95.31 92 THR A N 1
ATOM 703 C CA . THR A 1 92 ? -1.023 -1.868 10.340 1.00 95.31 92 THR A CA 1
ATOM 704 C C . THR A 1 92 ? -0.694 -0.903 9.204 1.00 95.31 92 THR A C 1
ATOM 706 O O . THR A 1 92 ? 0.182 -1.205 8.402 1.00 95.31 92 THR A O 1
ATOM 709 N N . LEU A 1 93 ? -1.316 0.278 9.168 1.00 96.81 93 LEU A N 1
ATOM 710 C CA . LEU A 1 93 ? -1.056 1.286 8.138 1.00 96.81 93 LEU A CA 1
ATOM 711 C C . LEU A 1 93 ? 0.392 1.784 8.150 1.00 96.81 93 LEU A C 1
ATOM 713 O O . LEU A 1 93 ? 0.951 1.990 7.082 1.00 96.81 93 LEU A O 1
ATOM 717 N N . LEU A 1 94 ? 1.028 1.926 9.318 1.00 96.38 94 LEU A N 1
ATOM 718 C CA . LEU A 1 94 ? 2.449 2.295 9.385 1.00 96.38 94 LEU A CA 1
ATOM 719 C C . LEU A 1 94 ? 3.355 1.224 8.778 1.00 96.38 94 LEU A C 1
ATOM 721 O O . LEU A 1 94 ? 4.234 1.541 7.979 1.00 96.38 94 LEU A O 1
ATOM 725 N N . VAL A 1 95 ? 3.137 -0.039 9.151 1.00 96.25 95 VAL A N 1
ATOM 726 C CA . VAL A 1 95 ? 3.932 -1.163 8.636 1.00 96.25 95 VAL A CA 1
ATOM 727 C C . VAL A 1 95 ? 3.757 -1.289 7.126 1.00 96.25 95 VAL A C 1
ATOM 729 O O . VAL A 1 95 ? 4.732 -1.466 6.400 1.00 96.25 95 VAL A O 1
ATOM 732 N N . VAL A 1 96 ? 2.522 -1.165 6.645 1.00 95.88 96 VAL A N 1
ATOM 733 C CA . VAL A 1 96 ? 2.218 -1.300 5.222 1.00 95.88 96 VAL A CA 1
ATOM 734 C C . VAL A 1 96 ? 2.720 -0.106 4.418 1.00 95.88 96 VAL A C 1
ATOM 736 O O . VAL A 1 96 ? 3.304 -0.322 3.363 1.00 95.88 96 VAL A O 1
ATOM 739 N N . ALA A 1 97 ? 2.591 1.124 4.918 1.00 96.31 97 ALA A N 1
ATOM 740 C CA . ALA A 1 97 ? 3.160 2.296 4.255 1.00 96.31 97 ALA A CA 1
ATOM 741 C C . ALA A 1 97 ? 4.688 2.178 4.129 1.00 96.31 97 ALA A C 1
ATOM 743 O O . ALA A 1 97 ? 5.251 2.528 3.097 1.00 96.31 97 ALA A O 1
ATOM 744 N N . ALA A 1 98 ? 5.369 1.627 5.141 1.00 96.25 98 ALA A N 1
ATOM 745 C CA . ALA A 1 98 ? 6.801 1.344 5.058 1.00 96.25 98 ALA A CA 1
ATOM 746 C C . ALA A 1 98 ? 7.123 0.260 4.012 1.00 96.25 98 ALA A C 1
ATOM 748 O O . ALA A 1 98 ? 8.051 0.430 3.221 1.00 96.25 98 ALA A O 1
ATOM 749 N N . LEU A 1 99 ? 6.347 -0.830 3.969 1.00 95.12 99 LEU A N 1
ATOM 750 C CA . LEU A 1 99 ? 6.485 -1.874 2.945 1.00 95.12 99 LEU A CA 1
ATOM 751 C C . LEU A 1 99 ? 6.293 -1.298 1.535 1.00 95.12 99 LEU A C 1
ATOM 753 O O . LEU A 1 99 ? 7.073 -1.593 0.631 1.00 95.12 99 LEU A O 1
ATOM 757 N N . GLU A 1 100 ? 5.273 -0.464 1.352 1.00 95.81 100 GLU A N 1
ATOM 758 C CA . GLU A 1 100 ? 4.984 0.174 0.075 1.00 95.81 100 GLU A CA 1
ATOM 759 C C . GLU A 1 100 ? 6.083 1.160 -0.330 1.00 95.81 100 GLU A C 1
ATOM 761 O O . GLU A 1 100 ? 6.535 1.129 -1.473 1.00 95.81 100 GLU A O 1
ATOM 766 N N . ALA A 1 101 ? 6.586 1.969 0.607 1.00 97.06 101 ALA A N 1
ATOM 767 C CA . ALA A 1 101 ? 7.725 2.854 0.376 1.00 97.06 101 ALA A CA 1
ATOM 768 C C . ALA A 1 101 ? 8.937 2.079 -0.160 1.00 97.06 101 ALA A C 1
ATOM 770 O O . ALA A 1 101 ? 9.547 2.483 -1.149 1.00 97.06 101 ALA A O 1
ATOM 771 N N . VAL A 1 102 ? 9.255 0.934 0.455 1.00 95.19 102 VAL A N 1
ATOM 772 C CA . VAL A 1 102 ? 10.337 0.049 0.000 1.00 95.19 102 VAL A CA 1
ATOM 773 C C . VAL A 1 102 ? 10.041 -0.507 -1.393 1.00 95.19 102 VAL A C 1
ATOM 775 O O . VAL A 1 102 ? 10.918 -0.485 -2.254 1.00 95.19 102 VAL A O 1
ATOM 778 N N . ALA A 1 103 ? 8.815 -0.968 -1.651 1.00 94.44 103 ALA A N 1
ATOM 779 C CA . ALA A 1 103 ? 8.425 -1.513 -2.950 1.00 94.44 103 ALA A CA 1
ATOM 780 C C . ALA A 1 103 ? 8.524 -0.468 -4.078 1.00 94.44 103 ALA A C 1
ATOM 782 O O . ALA A 1 103 ? 9.061 -0.760 -5.153 1.00 94.44 103 ALA A O 1
ATOM 783 N N . ILE A 1 104 ? 8.057 0.761 -3.828 1.00 94.94 104 ILE A N 1
ATOM 784 C CA . ILE A 1 104 ? 8.141 1.877 -4.774 1.00 94.94 104 ILE A CA 1
ATOM 785 C C . ILE A 1 104 ? 9.602 2.272 -4.994 1.00 94.94 104 ILE A C 1
ATOM 787 O O . ILE A 1 104 ? 10.020 2.352 -6.148 1.00 94.94 104 ILE A O 1
ATOM 791 N N . ALA A 1 105 ? 10.380 2.466 -3.924 1.00 94.06 105 ALA A N 1
ATOM 792 C CA . ALA A 1 105 ? 11.792 2.840 -4.012 1.00 94.06 105 ALA A CA 1
ATOM 793 C C . ALA A 1 105 ? 12.625 1.785 -4.754 1.00 94.06 105 ALA A C 1
ATOM 795 O O . ALA A 1 105 ? 13.475 2.117 -5.578 1.00 94.06 105 ALA A O 1
ATOM 796 N N . TRP A 1 106 ? 12.356 0.499 -4.517 1.00 92.06 106 TRP A N 1
ATOM 797 C CA . TRP A 1 106 ? 13.045 -0.575 -5.224 1.00 92.06 106 TRP A CA 1
ATOM 798 C C . TRP A 1 106 ? 12.672 -0.594 -6.711 1.00 92.06 106 TRP A C 1
ATOM 800 O O . TRP A 1 106 ? 13.550 -0.728 -7.562 1.00 92.06 106 TRP A O 1
ATOM 810 N N . ARG A 1 107 ? 11.393 -0.393 -7.060 1.00 90.69 107 ARG A N 1
ATOM 811 C CA . ARG A 1 107 ? 10.971 -0.272 -8.465 1.00 90.69 107 ARG A CA 1
ATOM 812 C C . ARG A 1 107 ? 11.634 0.921 -9.155 1.00 90.69 107 ARG A C 1
ATOM 814 O O . ARG A 1 107 ? 12.109 0.767 -10.275 1.00 90.69 107 ARG A O 1
ATOM 821 N N . THR A 1 108 ? 11.652 2.097 -8.529 1.00 89.12 108 THR A N 1
ATOM 822 C CA . THR A 1 108 ? 12.246 3.298 -9.137 1.00 89.12 108 THR A CA 1
ATOM 823 C C . THR A 1 108 ? 13.750 3.146 -9.298 1.00 89.12 108 THR A C 1
ATOM 825 O O . THR A 1 108 ? 14.270 3.473 -10.360 1.00 89.12 108 THR A O 1
ATOM 828 N N . HIS A 1 109 ? 14.436 2.573 -8.305 1.00 87.75 109 HIS A N 1
ATOM 829 C CA . HIS A 1 109 ? 15.854 2.248 -8.418 1.00 87.75 109 HIS A CA 1
ATOM 830 C C . HIS A 1 109 ? 16.123 1.244 -9.545 1.00 87.75 109 HIS A C 1
ATOM 832 O O . HIS A 1 109 ? 17.009 1.475 -10.360 1.00 87.75 109 HIS A O 1
ATOM 838 N N . TYR A 1 110 ? 15.326 0.175 -9.650 1.00 83.81 110 TYR A N 1
ATOM 839 C CA . TYR A 1 110 ? 15.440 -0.803 -10.735 1.00 83.81 110 TYR A CA 1
ATOM 840 C C . TYR A 1 110 ? 15.305 -0.142 -12.116 1.00 83.81 110 TYR A C 1
ATOM 842 O O . TYR A 1 110 ? 16.152 -0.359 -12.981 1.00 83.81 110 TYR A O 1
ATOM 850 N N . LEU A 1 111 ? 14.299 0.720 -12.301 1.00 81.94 111 LEU A N 1
ATOM 851 C CA . LEU A 1 111 ? 14.091 1.456 -13.552 1.00 81.94 111 LEU A CA 1
ATOM 852 C C . LEU A 1 111 ? 15.230 2.443 -13.851 1.00 81.94 111 LEU A C 1
ATOM 854 O O . LEU A 1 111 ? 15.698 2.494 -14.984 1.00 81.94 111 LEU A O 1
ATOM 858 N N . ALA A 1 112 ? 15.707 3.185 -12.850 1.00 82.12 112 ALA A N 1
ATOM 859 C CA . ALA A 1 112 ? 16.800 4.143 -13.016 1.00 82.12 112 ALA A CA 1
ATOM 860 C C . ALA A 1 112 ? 18.136 3.452 -13.332 1.00 82.12 112 ALA A C 1
ATOM 862 O O . ALA A 1 112 ? 18.845 3.866 -14.241 1.00 82.12 112 ALA A O 1
ATOM 863 N N . SER A 1 113 ? 18.441 2.345 -12.647 1.00 75.50 113 SER A N 1
ATOM 864 C CA . SER A 1 113 ? 19.694 1.588 -12.802 1.00 75.50 113 SER A CA 1
ATOM 865 C C . SER A 1 113 ? 19.904 0.999 -14.202 1.00 75.50 113 SER A C 1
ATOM 867 O O . SER A 1 113 ? 21.013 0.596 -14.554 1.00 75.50 113 SER A O 1
ATOM 869 N N . ALA A 1 114 ? 18.843 0.941 -15.010 1.00 66.75 114 ALA A N 1
ATOM 870 C CA . ALA A 1 114 ? 18.906 0.512 -16.397 1.00 66.75 114 ALA A CA 1
ATOM 871 C C . ALA A 1 114 ? 19.530 1.555 -17.335 1.00 66.75 114 ALA A C 1
ATOM 873 O O . ALA A 1 114 ? 19.966 1.201 -18.432 1.00 66.75 114 ALA A O 1
ATOM 874 N N . LEU A 1 115 ? 19.580 2.821 -16.908 1.00 65.56 115 LEU A N 1
ATOM 875 C CA . LEU A 1 115 ? 20.212 3.910 -17.648 1.00 65.56 115 LEU A CA 1
ATOM 876 C C . LEU A 1 115 ? 21.747 3.856 -17.553 1.00 65.56 115 LEU A C 1
ATOM 878 O O . LEU A 1 115 ? 22.425 4.293 -18.478 1.00 65.56 115 LEU A O 1
ATOM 882 N N . ASP A 1 116 ? 22.291 3.251 -16.490 1.00 66.06 116 ASP A N 1
ATOM 883 C CA . ASP A 1 116 ? 23.721 3.321 -16.152 1.00 66.06 116 ASP A CA 1
ATOM 884 C C . ASP A 1 116 ? 24.585 2.178 -16.726 1.00 66.06 116 ASP A C 1
ATOM 886 O O . ASP A 1 116 ? 25.806 2.187 -16.573 1.00 66.06 116 ASP A O 1
ATOM 890 N N . GLY A 1 117 ? 24.005 1.177 -17.403 1.00 53.97 117 GLY A N 1
ATOM 891 C CA . GLY A 1 117 ? 24.778 0.084 -18.015 1.00 53.97 117 GLY A CA 1
ATOM 892 C C . GLY A 1 117 ? 24.166 -1.314 -17.866 1.00 53.97 117 GLY A C 1
ATOM 893 O O . GLY A 1 117 ? 23.081 -1.467 -17.306 1.00 53.97 117 GLY A O 1
ATOM 894 N N . PRO A 1 118 ? 24.815 -2.365 -18.413 1.00 48.19 118 PRO A N 1
ATOM 895 C CA . PRO A 1 118 ? 24.273 -3.720 -18.394 1.00 48.19 118 PRO A CA 1
ATOM 896 C C . PRO A 1 118 ? 24.276 -4.293 -16.969 1.00 48.19 118 PRO A C 1
ATOM 898 O O . PRO A 1 118 ? 25.316 -4.662 -16.431 1.00 48.19 118 PRO A O 1
ATOM 901 N N . GLN A 1 119 ? 23.092 -4.391 -16.369 1.00 51.31 119 GLN A N 1
ATOM 902 C CA . GLN A 1 119 ? 22.899 -4.970 -15.040 1.00 51.31 119 GLN A CA 1
ATOM 903 C C . GLN A 1 119 ? 23.006 -6.512 -15.063 1.00 51.31 119 GLN A C 1
ATOM 905 O O . GLN A 1 119 ? 22.455 -7.152 -15.966 1.00 51.31 119 GLN A O 1
ATOM 910 N N . PRO A 1 120 ? 23.591 -7.152 -14.029 1.00 46.28 120 PRO A N 1
ATOM 911 C CA . PRO A 1 120 ? 23.511 -8.604 -13.830 1.00 46.28 120 PRO A CA 1
ATOM 912 C C . PRO A 1 120 ? 22.095 -9.088 -13.447 1.00 46.28 120 PRO A C 1
ATOM 914 O O . PRO A 1 120 ? 21.822 -10.286 -13.453 1.00 46.28 120 PRO A O 1
ATOM 917 N N . VAL A 1 121 ? 21.155 -8.176 -13.169 1.00 46.72 121 VAL A N 1
ATOM 918 C CA . VAL A 1 121 ? 19.776 -8.486 -12.731 1.00 46.72 121 VAL A CA 1
ATOM 919 C C . VAL A 1 121 ? 18.903 -9.084 -13.852 1.00 46.72 121 VAL A C 1
ATOM 921 O O . VAL A 1 121 ? 17.802 -9.574 -13.602 1.00 46.72 121 VAL A O 1
ATOM 924 N N . ALA A 1 122 ? 19.433 -9.187 -15.077 1.00 43.09 122 ALA A N 1
ATOM 925 C CA . ALA A 1 122 ? 18.878 -10.046 -16.125 1.00 43.09 122 ALA A CA 1
ATOM 926 C C . ALA A 1 122 ? 18.810 -11.544 -15.730 1.00 43.09 122 ALA A C 1
ATOM 928 O O . ALA A 1 122 ? 18.198 -12.327 -16.451 1.00 43.09 122 ALA A O 1
ATOM 929 N N . LEU A 1 123 ? 19.390 -11.963 -14.595 1.00 42.34 123 LEU A N 1
ATOM 930 C CA . LEU A 1 123 ? 19.357 -13.359 -14.143 1.00 42.34 123 LEU A CA 1
ATOM 931 C C . LEU A 1 123 ? 18.018 -13.853 -13.559 1.00 42.34 123 LEU A C 1
ATOM 933 O O . LEU A 1 123 ? 17.841 -15.065 -13.463 1.00 42.34 123 LEU A O 1
ATOM 937 N N . LEU A 1 124 ? 17.069 -12.985 -13.181 1.00 46.34 124 LEU A N 1
ATOM 938 C CA . LEU A 1 124 ? 15.793 -13.430 -12.574 1.00 46.34 124 LEU A CA 1
ATOM 939 C C . LEU A 1 124 ? 14.562 -13.257 -13.474 1.00 46.34 124 LEU A C 1
ATOM 941 O O . LEU A 1 124 ? 13.501 -13.816 -13.185 1.00 46.34 124 LEU A O 1
ATOM 945 N N . GLY A 1 125 ? 14.704 -12.549 -14.594 1.00 43.50 125 GLY A N 1
ATOM 946 C CA . GLY A 1 125 ? 13.717 -12.555 -15.662 1.00 43.50 125 GLY A CA 1
ATOM 947 C C . GLY A 1 125 ? 14.091 -13.619 -16.683 1.00 43.50 125 GLY A C 1
ATOM 948 O O . GLY A 1 125 ? 15.012 -13.403 -17.457 1.00 43.50 125 GLY A O 1
ATOM 949 N N . LYS A 1 126 ? 13.411 -14.774 -16.657 1.00 47.81 126 LYS A N 1
ATOM 950 C CA . LYS A 1 126 ? 13.639 -15.917 -17.565 1.00 47.81 126 LYS A CA 1
ATOM 951 C C . LYS A 1 126 ? 14.081 -15.458 -18.965 1.00 47.81 126 LYS A C 1
ATOM 953 O O . LYS A 1 126 ? 13.339 -14.754 -19.647 1.00 47.81 126 LYS A O 1
ATOM 958 N N . ALA A 1 127 ? 15.291 -15.867 -19.342 1.00 48.69 127 ALA A N 1
ATOM 959 C CA . ALA A 1 127 ? 16.064 -15.477 -20.518 1.00 48.69 127 ALA A CA 1
ATOM 960 C C . ALA A 1 127 ? 15.387 -15.800 -21.870 1.00 48.69 127 ALA A C 1
ATOM 962 O O . ALA A 1 127 ? 15.848 -16.663 -22.610 1.00 48.69 127 ALA A O 1
ATOM 963 N N . MET A 1 128 ? 14.290 -15.113 -22.198 1.00 54.34 128 MET A N 1
ATOM 964 C CA . MET A 1 128 ? 13.597 -15.238 -23.491 1.00 54.34 128 MET A CA 1
ATOM 965 C C . MET A 1 128 ? 13.722 -13.994 -24.377 1.00 54.34 128 MET A C 1
ATOM 967 O O . MET A 1 128 ? 13.304 -14.025 -25.529 1.00 54.34 128 MET A O 1
ATOM 971 N N . VAL A 1 129 ? 14.298 -12.901 -23.867 1.00 63.72 129 VAL A N 1
ATOM 972 C CA . VAL A 1 129 ? 14.434 -11.635 -24.598 1.00 63.72 129 VAL A CA 1
ATOM 973 C C . VAL A 1 129 ? 15.895 -11.182 -24.554 1.00 63.72 129 VAL A C 1
ATOM 975 O O . VAL A 1 129 ? 16.545 -11.288 -23.515 1.00 63.72 129 VAL A O 1
ATOM 978 N N . GLY A 1 130 ? 16.430 -10.714 -25.685 1.00 71.19 130 GLY A N 1
ATOM 979 C CA . GLY A 1 130 ? 17.821 -10.268 -25.792 1.00 71.19 130 GLY A CA 1
ATOM 980 C C . GLY A 1 130 ? 18.150 -9.098 -24.853 1.00 71.19 130 GLY A C 1
ATOM 981 O O . GLY A 1 130 ? 17.287 -8.281 -24.529 1.00 71.19 130 GLY A O 1
ATOM 982 N N . LYS A 1 131 ? 19.421 -8.997 -24.434 1.00 75.19 131 LYS A N 1
ATOM 983 C CA . LYS A 1 131 ? 19.909 -7.958 -23.502 1.00 75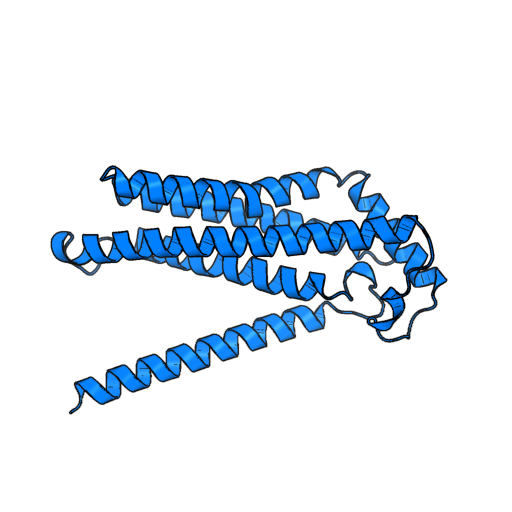.19 131 LYS A CA 1
ATOM 984 C C . LYS A 1 131 ? 19.588 -6.534 -23.969 1.00 75.19 131 LYS A C 1
ATOM 986 O O . LYS A 1 131 ? 19.172 -5.713 -23.156 1.00 75.19 131 LYS A O 1
ATOM 991 N N . GLU A 1 132 ? 19.732 -6.261 -25.264 1.00 75.06 132 GLU A N 1
ATOM 992 C CA . GLU A 1 132 ? 19.430 -4.939 -25.827 1.00 75.06 132 GLU A CA 1
ATOM 993 C C . GLU A 1 132 ? 17.939 -4.607 -25.752 1.00 75.06 132 GLU A C 1
ATOM 995 O O . GLU A 1 132 ? 17.575 -3.507 -25.355 1.00 75.06 132 GLU A O 1
ATOM 1000 N N . THR A 1 133 ? 17.054 -5.572 -26.012 1.00 75.56 133 THR A N 1
ATOM 1001 C CA . THR A 1 133 ? 15.607 -5.363 -25.863 1.00 75.56 133 THR A CA 1
ATOM 1002 C C . THR A 1 133 ? 15.235 -5.040 -24.418 1.00 75.56 133 THR A C 1
ATOM 1004 O O . THR A 1 133 ? 14.407 -4.165 -24.179 1.00 75.56 133 THR A O 1
ATOM 1007 N N . ILE A 1 134 ? 15.859 -5.716 -23.447 1.00 76.69 134 ILE A N 1
ATOM 1008 C CA . ILE A 1 134 ? 15.656 -5.425 -22.023 1.00 76.69 134 ILE A CA 1
ATOM 1009 C C . ILE A 1 134 ? 16.099 -3.996 -21.706 1.00 76.69 134 ILE A C 1
ATOM 1011 O O . ILE A 1 134 ? 15.347 -3.252 -21.079 1.00 76.69 134 ILE A O 1
ATOM 1015 N N . ARG A 1 135 ? 17.284 -3.591 -22.175 1.00 76.38 135 ARG A N 1
ATOM 1016 C CA . ARG A 1 135 ? 17.803 -2.233 -21.986 1.00 76.38 135 ARG A CA 1
ATOM 1017 C C . ARG A 1 135 ? 16.868 -1.183 -22.585 1.00 76.38 135 ARG A C 1
ATOM 1019 O O . ARG A 1 135 ? 16.509 -0.242 -21.886 1.00 76.38 135 ARG A O 1
ATOM 1026 N N . THR A 1 136 ? 16.436 -1.348 -23.836 1.00 78.94 136 THR A N 1
ATOM 1027 C CA . THR A 1 136 ? 15.520 -0.406 -24.499 1.00 78.94 136 THR A CA 1
ATOM 1028 C C . THR A 1 136 ? 14.192 -0.300 -23.756 1.00 78.94 136 THR A C 1
ATOM 1030 O O . THR A 1 136 ? 13.723 0.802 -23.483 1.00 78.94 136 THR A O 1
ATOM 1033 N N . ALA A 1 137 ? 13.607 -1.435 -23.368 1.00 79.44 137 ALA A N 1
ATOM 1034 C CA . ALA A 1 137 ? 12.350 -1.475 -22.632 1.00 79.44 137 ALA A CA 1
ATOM 1035 C C . ALA A 1 137 ? 12.446 -0.745 -21.278 1.00 79.44 137 ALA A C 1
ATOM 1037 O O . ALA A 1 137 ? 11.536 -0.007 -20.899 1.00 79.44 137 ALA A O 1
ATOM 1038 N N . LEU A 1 138 ? 13.560 -0.911 -20.560 1.00 79.81 138 LEU A N 1
ATOM 1039 C CA . LEU A 1 138 ? 13.789 -0.218 -19.295 1.00 79.81 138 LEU A CA 1
ATOM 1040 C C . LEU A 1 138 ? 14.081 1.277 -19.488 1.00 79.81 138 LEU A C 1
ATOM 1042 O O . LEU A 1 138 ? 13.561 2.080 -18.720 1.00 79.81 138 LEU A O 1
ATOM 1046 N N . ALA A 1 139 ? 14.832 1.662 -20.524 1.00 79.12 139 ALA A N 1
ATOM 1047 C CA . ALA A 1 139 ? 15.077 3.067 -20.856 1.00 79.12 139 ALA A CA 1
ATOM 1048 C C . ALA A 1 139 ? 13.769 3.807 -21.187 1.00 79.12 139 ALA A C 1
ATOM 1050 O O . ALA A 1 139 ? 13.533 4.897 -20.672 1.00 79.12 139 ALA A O 1
ATOM 1051 N N . ILE A 1 140 ? 12.868 3.186 -21.959 1.00 82.00 140 ILE A N 1
ATOM 1052 C CA . ILE A 1 140 ? 11.516 3.717 -22.208 1.00 82.00 140 ILE A CA 1
ATOM 1053 C C . ILE A 1 140 ? 10.756 3.882 -20.886 1.00 82.00 140 ILE A C 1
ATOM 1055 O O . ILE A 1 140 ? 10.171 4.934 -20.633 1.00 82.00 140 ILE A O 1
ATOM 1059 N N . GLY A 1 141 ? 10.793 2.869 -20.014 1.00 82.38 141 GLY A N 1
ATOM 1060 C CA . GLY A 1 141 ? 10.176 2.941 -18.689 1.00 82.38 141 GLY A CA 1
ATOM 1061 C C . GLY A 1 141 ? 10.739 4.074 -17.823 1.00 82.38 141 GLY A C 1
ATOM 1062 O O . GLY A 1 141 ? 9.978 4.767 -17.154 1.00 82.38 141 GLY A O 1
ATOM 1063 N N . ALA A 1 142 ? 12.050 4.307 -17.862 1.00 82.06 142 ALA A N 1
ATOM 1064 C CA . ALA A 1 142 ? 12.690 5.406 -17.150 1.00 82.06 142 ALA A CA 1
ATOM 1065 C C . ALA A 1 142 ? 12.298 6.777 -17.727 1.00 82.06 142 ALA A C 1
ATOM 1067 O O . ALA A 1 142 ? 12.016 7.697 -16.963 1.00 82.06 142 ALA A O 1
ATOM 1068 N N . HIS A 1 143 ? 12.172 6.902 -19.052 1.00 82.81 143 HIS A N 1
ATOM 1069 C CA . HIS A 1 143 ? 11.668 8.124 -19.684 1.00 82.81 143 HIS A CA 1
ATOM 1070 C C . HIS A 1 143 ? 10.222 8.443 -19.291 1.00 82.81 143 HIS A C 1
ATOM 1072 O O . HIS A 1 143 ? 9.889 9.612 -19.131 1.00 82.81 143 HIS A O 1
ATOM 1078 N N . VAL A 1 144 ? 9.371 7.436 -19.058 1.00 85.12 144 VAL A N 1
ATOM 1079 C CA . VAL A 1 144 ? 8.018 7.663 -18.513 1.00 85.12 144 VAL A CA 1
ATOM 1080 C C . VAL A 1 144 ? 8.077 8.334 -17.135 1.00 85.12 144 VAL A C 1
ATOM 1082 O O . VAL A 1 144 ? 7.228 9.172 -16.841 1.00 85.12 144 VAL A O 1
ATOM 1085 N N . LEU A 1 145 ? 9.082 8.012 -16.310 1.00 83.12 145 LEU A N 1
ATOM 1086 C CA . LEU A 1 145 ? 9.267 8.635 -14.993 1.00 83.12 145 LEU A CA 1
ATOM 1087 C C . LEU A 1 145 ? 9.755 10.090 -15.066 1.00 83.12 145 LEU A C 1
ATOM 1089 O O . LEU A 1 145 ? 9.614 10.801 -14.078 1.00 83.12 145 LEU A O 1
ATOM 1093 N N . GLN A 1 146 ? 10.335 10.509 -16.193 1.00 84.69 146 GLN A N 1
ATOM 1094 C CA . GLN A 1 146 ? 10.919 11.843 -16.410 1.00 84.69 146 GLN A CA 1
ATOM 1095 C C . GLN A 1 146 ? 10.129 12.688 -17.425 1.00 84.69 146 GLN A C 1
ATOM 1097 O O . GLN A 1 146 ? 10.568 13.766 -17.815 1.00 84.69 146 GLN A O 1
ATOM 1102 N N . GLY A 1 147 ? 9.022 12.155 -17.941 1.00 86.31 147 GLY A N 1
ATOM 1103 C CA . GLY A 1 147 ? 8.263 12.748 -19.036 1.00 86.31 147 GLY A CA 1
ATOM 1104 C C . GLY A 1 147 ? 6.905 13.279 -18.592 1.00 86.31 147 GLY A C 1
ATOM 1105 O O . GLY A 1 147 ? 6.700 13.666 -17.448 1.00 86.31 147 GLY A O 1
ATOM 1106 N N . GLU A 1 148 ? 5.933 13.217 -19.503 1.00 87.06 148 GLU A N 1
ATOM 1107 C CA . GLU A 1 148 ? 4.551 13.695 -19.310 1.00 87.06 148 GLU A CA 1
ATOM 1108 C C . GLU A 1 148 ? 3.863 13.150 -18.038 1.00 87.06 148 GLU A C 1
ATOM 1110 O O . GLU A 1 148 ? 2.971 13.782 -17.473 1.00 87.06 148 GLU A O 1
ATOM 1115 N N . TYR A 1 149 ? 4.286 11.976 -17.566 1.00 90.56 149 TYR A N 1
ATOM 1116 C CA . TYR A 1 149 ? 3.678 11.269 -16.440 1.00 90.56 149 TYR A CA 1
ATOM 1117 C C . TYR A 1 149 ? 4.519 11.310 -15.157 1.00 90.56 149 TYR A C 1
ATOM 1119 O O . TYR A 1 149 ? 4.220 10.567 -14.218 1.00 90.56 149 TYR A O 1
ATOM 1127 N N . GLU A 1 150 ? 5.540 12.172 -15.084 1.00 91.31 150 GLU A N 1
ATOM 1128 C CA . GLU A 1 150 ? 6.426 12.282 -13.915 1.00 91.31 150 GLU A CA 1
ATOM 1129 C C . GLU A 1 150 ? 5.662 12.565 -12.613 1.00 91.31 150 GLU A C 1
ATOM 1131 O O . GLU A 1 150 ? 6.048 12.094 -11.546 1.00 91.31 150 GLU A O 1
ATOM 1136 N N . TRP A 1 151 ? 4.520 13.256 -12.705 1.00 94.88 151 TRP A N 1
ATOM 1137 C CA . TRP A 1 151 ? 3.669 13.633 -11.577 1.00 94.88 151 TRP A CA 1
ATOM 1138 C C . TRP A 1 151 ? 2.959 12.445 -10.907 1.00 94.88 151 TRP A C 1
ATOM 1140 O O . TRP A 1 151 ? 2.570 12.539 -9.741 1.00 94.88 151 TRP A O 1
ATOM 1150 N N . LEU A 1 152 ? 2.810 11.304 -11.591 1.00 95.62 152 LEU A N 1
ATOM 1151 C CA . LEU A 1 152 ? 2.150 10.124 -11.018 1.00 95.62 152 LEU A CA 1
ATOM 1152 C C . LEU A 1 152 ? 2.944 9.529 -9.855 1.00 95.62 152 LEU A C 1
ATOM 1154 O O . LEU A 1 152 ? 2.354 9.042 -8.890 1.00 95.62 152 LEU A O 1
ATOM 1158 N N . LEU A 1 153 ? 4.276 9.571 -9.930 1.00 94.81 153 LEU A N 1
ATOM 1159 C CA . LEU A 1 153 ? 5.145 9.034 -8.889 1.00 94.81 153 LEU A CA 1
ATOM 1160 C C . LEU A 1 153 ? 5.028 9.810 -7.561 1.00 94.81 153 LEU A C 1
ATOM 1162 O O . LEU A 1 153 ? 4.762 9.165 -6.544 1.00 94.81 153 LEU A O 1
ATOM 1166 N N . PRO A 1 154 ? 5.177 11.151 -7.508 1.00 97.00 154 PRO A N 1
ATOM 1167 C CA . PRO A 1 154 ? 4.966 11.900 -6.275 1.00 97.00 154 PRO A CA 1
ATOM 1168 C C . PRO A 1 154 ? 3.515 11.822 -5.789 1.00 97.00 154 PRO A C 1
ATOM 1170 O O . PRO A 1 154 ? 3.300 11.781 -4.578 1.00 97.00 154 PRO A O 1
ATOM 1173 N N . VAL A 1 155 ? 2.518 11.734 -6.681 1.00 97.81 155 VAL A N 1
ATOM 1174 C CA . VAL A 1 155 ? 1.123 11.479 -6.273 1.00 97.81 155 VAL A CA 1
ATOM 1175 C C . VAL A 1 155 ? 0.986 10.130 -5.570 1.00 97.81 155 VAL A C 1
ATOM 1177 O O . VAL A 1 155 ? 0.397 10.083 -4.490 1.00 97.81 155 VAL A O 1
ATOM 1180 N N . GLN A 1 156 ? 1.564 9.055 -6.115 1.00 97.38 156 GLN A N 1
ATOM 1181 C CA . GLN A 1 156 ? 1.578 7.748 -5.455 1.00 97.38 156 GLN A CA 1
ATOM 1182 C C . GLN A 1 156 ? 2.243 7.851 -4.074 1.00 97.38 156 GLN A C 1
ATOM 1184 O O . GLN A 1 156 ? 1.599 7.576 -3.066 1.00 97.38 156 GLN A O 1
ATOM 1189 N N . TRP A 1 157 ? 3.484 8.348 -4.001 1.00 97.81 157 TRP A N 1
ATOM 1190 C CA . TRP A 1 157 ? 4.200 8.531 -2.729 1.00 97.81 157 TRP A CA 1
ATOM 1191 C C . TRP A 1 157 ? 3.391 9.318 -1.698 1.00 97.81 157 TRP A C 1
ATOM 1193 O O . TRP A 1 157 ? 3.370 8.983 -0.515 1.00 97.81 157 TRP A O 1
ATOM 1203 N N . THR A 1 158 ? 2.706 10.369 -2.132 1.00 98.19 158 THR A N 1
ATOM 1204 C CA . THR A 1 158 ? 1.949 11.222 -1.221 1.00 98.19 158 THR A CA 1
ATOM 1205 C C . THR A 1 158 ? 0.703 10.506 -0.713 1.00 98.19 158 THR A C 1
ATOM 1207 O O . THR A 1 158 ? 0.433 10.518 0.486 1.00 98.19 158 THR A O 1
ATOM 1210 N N . LEU A 1 159 ? -0.061 9.879 -1.605 1.00 98.25 159 LEU A N 1
ATOM 1211 C CA . LEU A 1 159 ? -1.403 9.398 -1.296 1.00 98.25 159 LEU A CA 1
ATOM 1212 C C . LEU A 1 159 ? -1.456 7.963 -0.761 1.00 98.25 159 LEU A C 1
ATOM 1214 O O . LEU A 1 159 ? -2.350 7.672 0.032 1.00 98.25 159 LEU A O 1
ATOM 1218 N N . SER A 1 160 ? -0.526 7.085 -1.145 1.00 97.31 160 SER A N 1
ATOM 1219 C CA . SER A 1 160 ? -0.490 5.693 -0.670 1.00 97.31 160 SER A CA 1
ATOM 1220 C C . SER A 1 160 ? 0.573 5.439 0.405 1.00 97.31 160 SER A C 1
ATOM 1222 O O . SER A 1 160 ? 0.395 4.562 1.244 1.00 97.31 160 SER A O 1
ATOM 1224 N N . VAL A 1 161 ? 1.608 6.284 0.502 1.00 98.06 161 VAL A N 1
ATOM 1225 C CA . VAL A 1 161 ? 2.642 6.152 1.548 1.00 98.06 161 VAL A CA 1
ATOM 1226 C C . VAL A 1 161 ? 2.510 7.223 2.628 1.00 98.06 161 VAL A C 1
ATOM 1228 O O . VAL A 1 161 ? 2.219 6.917 3.788 1.00 98.06 161 VAL A O 1
ATOM 1231 N N . ALA A 1 162 ? 2.723 8.492 2.274 1.00 98.19 162 ALA A N 1
ATOM 1232 C CA . ALA A 1 162 ? 2.826 9.564 3.261 1.00 98.19 162 ALA A CA 1
ATOM 1233 C C . ALA A 1 162 ? 1.494 9.807 3.982 1.00 98.19 162 ALA A C 1
ATOM 1235 O O . ALA A 1 162 ? 1.460 9.870 5.212 1.00 98.19 162 ALA A O 1
ATOM 1236 N N . ALA A 1 163 ? 0.387 9.899 3.240 1.00 98.12 163 ALA A N 1
ATOM 1237 C CA . ALA A 1 163 ? -0.924 10.146 3.820 1.00 98.12 163 ALA A CA 1
ATOM 1238 C C . ALA A 1 163 ? -1.358 9.018 4.778 1.00 98.12 163 ALA A C 1
ATOM 1240 O O . ALA A 1 163 ? -1.739 9.351 5.902 1.00 98.12 163 ALA A O 1
ATOM 1241 N N . PRO A 1 164 ? -1.258 7.711 4.444 1.00 98.06 164 PRO A N 1
ATOM 1242 C CA . PRO A 1 164 ? -1.606 6.645 5.385 1.00 98.06 164 PRO A CA 1
ATOM 1243 C C . PRO A 1 164 ? -0.699 6.599 6.617 1.00 98.06 164 PRO A C 1
ATOM 1245 O O . PRO A 1 164 ? -1.197 6.386 7.725 1.00 98.06 164 PRO A O 1
ATOM 1248 N N . ALA A 1 165 ? 0.602 6.866 6.461 1.00 98.00 165 ALA A N 1
ATOM 1249 C CA . ALA A 1 165 ? 1.533 6.928 7.586 1.00 98.00 165 ALA A CA 1
ATOM 1250 C C . ALA A 1 165 ? 1.209 8.090 8.543 1.00 98.00 165 ALA A C 1
ATOM 1252 O O . ALA A 1 165 ? 1.081 7.894 9.754 1.00 98.00 165 ALA A O 1
ATOM 1253 N N . LEU A 1 166 ? 1.008 9.298 8.008 1.00 98.12 166 LEU A N 1
ATOM 1254 C CA . LEU A 1 166 ? 0.616 10.471 8.796 1.00 98.12 166 LEU A CA 1
ATOM 1255 C C . LEU A 1 166 ? -0.753 10.274 9.447 1.00 98.12 166 LEU A C 1
ATOM 1257 O O . LEU A 1 166 ? -0.934 10.589 10.625 1.00 98.12 166 LEU A O 1
ATOM 1261 N N . PHE A 1 167 ? -1.704 9.705 8.706 1.00 97.94 167 PHE A N 1
ATOM 1262 C CA . PHE A 1 167 ? -3.018 9.357 9.222 1.00 97.94 167 PHE A CA 1
ATOM 1263 C C . PHE A 1 167 ? -2.916 8.381 10.395 1.00 97.94 167 PHE A C 1
ATOM 1265 O O . PHE A 1 167 ? -3.570 8.588 11.412 1.00 97.94 167 PHE A O 1
ATOM 1272 N N . ALA A 1 168 ? -2.071 7.355 10.303 1.00 96.88 168 ALA A N 1
ATOM 1273 C CA . ALA A 1 168 ? -1.875 6.395 11.378 1.00 96.88 168 ALA A CA 1
ATOM 1274 C C . ALA A 1 168 ? -1.330 7.035 12.664 1.00 96.88 168 ALA A C 1
ATOM 1276 O O . ALA A 1 168 ? -1.859 6.782 13.752 1.00 96.88 168 ALA A O 1
ATOM 1277 N N . VAL A 1 169 ? -0.321 7.907 12.546 1.00 96.81 169 VAL A N 1
ATOM 1278 C CA . VAL A 1 169 ? 0.214 8.680 13.684 1.00 96.81 169 VAL A CA 1
ATOM 1279 C C . VAL A 1 169 ? -0.863 9.602 14.259 1.00 96.81 169 VAL A C 1
ATOM 1281 O O . VAL A 1 169 ? -1.071 9.640 15.476 1.00 96.81 169 VAL A O 1
ATOM 1284 N N . GLY A 1 170 ? -1.593 10.306 13.391 1.00 96.38 170 GLY A N 1
ATOM 1285 C CA . GLY A 1 170 ? -2.686 11.197 13.771 1.00 96.38 170 GLY A CA 1
ATOM 1286 C C . GLY A 1 170 ? -3.815 10.464 14.495 1.00 96.38 170 GLY A C 1
ATOM 1287 O O . GLY A 1 170 ? -4.278 10.924 15.537 1.00 96.38 170 GLY A O 1
ATOM 1288 N N . LEU A 1 171 ? -4.212 9.289 14.006 1.00 94.81 171 LEU A N 1
ATOM 1289 C CA . LEU A 1 171 ? -5.247 8.441 14.595 1.00 94.81 171 LEU A CA 1
ATOM 1290 C C . LEU A 1 171 ? -4.836 7.933 15.983 1.00 94.81 171 LEU A C 1
ATOM 1292 O O . LEU A 1 171 ? -5.635 7.947 16.924 1.00 94.81 171 LEU A O 1
ATOM 1296 N N . TRP A 1 172 ? -3.576 7.525 16.140 1.00 93.25 172 TRP A N 1
ATOM 1297 C CA . TRP A 1 172 ? -3.030 7.124 17.433 1.00 93.25 172 TRP A CA 1
ATOM 1298 C C . TRP A 1 172 ? -3.020 8.285 18.437 1.00 93.25 172 TRP A C 1
ATOM 1300 O O . TRP A 1 172 ? -3.507 8.135 19.564 1.00 93.25 172 TRP A O 1
ATOM 1310 N N . ALA A 1 173 ? -2.539 9.461 18.022 1.00 94.50 173 ALA A N 1
ATOM 1311 C CA . ALA A 1 173 ? -2.518 10.662 18.855 1.00 94.50 173 ALA A CA 1
ATOM 1312 C C . ALA A 1 173 ? -3.938 11.116 19.237 1.00 94.50 173 ALA A C 1
ATOM 1314 O O . ALA A 1 173 ? -4.197 11.453 20.394 1.00 94.50 173 ALA A O 1
ATOM 1315 N N . TRP A 1 174 ? -4.876 11.057 18.289 1.00 94.25 174 TRP A N 1
ATOM 1316 C CA . TRP A 1 174 ? -6.292 11.360 18.495 1.00 94.25 174 TRP A CA 1
ATOM 1317 C C . TRP A 1 174 ? -6.907 10.475 19.580 1.00 94.25 174 TRP A C 1
ATOM 1319 O O . TRP A 1 174 ? -7.559 10.970 20.503 1.00 94.25 174 TRP A O 1
ATOM 1329 N N . HIS A 1 175 ? -6.652 9.166 19.532 1.00 90.94 175 HIS A N 1
ATOM 1330 C CA . HIS A 1 175 ? -7.188 8.241 20.526 1.00 90.94 175 HIS A CA 1
ATOM 1331 C C . HIS A 1 175 ? -6.589 8.416 21.918 1.00 90.94 175 HIS A C 1
ATOM 1333 O O . HIS A 1 175 ? -7.329 8.248 22.891 1.00 90.94 175 HIS A O 1
ATOM 1339 N N . ARG A 1 176 ? -5.308 8.792 22.028 1.00 90.69 176 ARG A N 1
ATOM 1340 C CA . ARG A 1 176 ? -4.679 9.120 23.319 1.00 90.69 176 ARG A CA 1
ATOM 1341 C C . ARG A 1 176 ? -5.303 10.340 23.994 1.00 90.69 176 ARG A C 1
ATOM 1343 O O . ARG A 1 176 ? -5.358 10.386 25.214 1.00 90.69 176 ARG A O 1
ATOM 1350 N N . ARG A 1 177 ? -5.813 11.293 23.213 1.00 93.94 177 ARG A N 1
ATOM 1351 C CA . ARG A 1 177 ? -6.471 12.514 23.711 1.00 93.94 177 ARG A CA 1
ATOM 1352 C C . ARG A 1 177 ? -7.972 12.342 23.976 1.00 93.94 177 ARG A C 1
ATOM 1354 O O . ARG A 1 177 ? -8.681 13.328 24.116 1.00 93.94 177 ARG A O 1
ATOM 1361 N N . GLY A 1 178 ? -8.485 11.108 23.985 1.00 91.25 178 GLY A N 1
ATOM 1362 C CA . GLY A 1 178 ? -9.918 10.863 24.175 1.00 91.25 178 GLY A CA 1
ATOM 1363 C C . GLY A 1 178 ? -10.783 11.268 22.975 1.00 91.25 178 GLY A C 1
ATOM 1364 O O . GLY A 1 178 ? -11.991 11.422 23.116 1.00 91.25 178 GLY A O 1
ATOM 1365 N N . GLY A 1 179 ? -10.192 11.407 21.783 1.00 91.62 179 GLY A N 1
ATOM 1366 C CA . GLY A 1 179 ? -10.889 11.881 20.592 1.00 91.62 179 GLY A CA 1
ATOM 1367 C C . GLY A 1 179 ? -12.104 11.034 20.187 1.00 91.62 179 GLY A C 1
ATOM 1368 O O . GLY A 1 179 ? -12.159 9.819 20.421 1.00 91.62 179 GLY A O 1
ATOM 1369 N N . SER A 1 180 ? -13.071 11.694 19.542 1.00 92.12 180 SER A N 1
ATOM 1370 C CA . SER A 1 180 ? -14.332 11.094 19.094 1.00 92.12 180 SER A CA 1
ATOM 1371 C C . SER A 1 180 ? -14.115 10.007 18.042 1.00 92.12 180 SER A C 1
ATOM 1373 O O . SER A 1 180 ? -13.429 10.210 17.035 1.00 92.12 180 SER A O 1
ATOM 1375 N N . LEU A 1 181 ? -14.766 8.859 18.237 1.00 89.81 181 LEU A N 1
ATOM 1376 C CA . LEU A 1 181 ? -14.734 7.746 17.289 1.00 89.81 181 LEU A CA 1
ATOM 1377 C C . LEU A 1 181 ? -15.525 8.029 16.001 1.00 89.81 181 LEU A C 1
ATOM 1379 O O . LEU A 1 181 ? -15.198 7.463 14.962 1.00 89.81 181 LEU A O 1
ATOM 1383 N N . ARG A 1 182 ? -16.527 8.921 16.034 1.00 90.44 182 ARG A N 1
ATOM 1384 C CA . ARG A 1 182 ? -17.269 9.331 14.825 1.00 90.44 182 ARG A CA 1
ATOM 1385 C C . ARG A 1 182 ? -16.366 10.116 13.875 1.00 90.44 182 ARG A C 1
ATOM 1387 O O . ARG A 1 182 ? -16.374 9.867 12.673 1.00 90.44 182 ARG A O 1
ATOM 139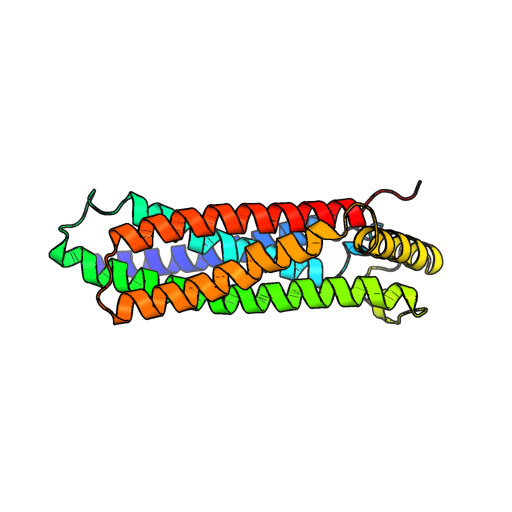4 N N . THR A 1 183 ? -15.573 11.039 14.417 1.00 92.94 183 THR A N 1
ATOM 1395 C CA . THR A 1 183 ? -14.584 11.798 13.641 1.00 92.94 183 THR A CA 1
ATOM 1396 C C . THR A 1 183 ? -13.502 10.874 13.094 1.00 92.94 183 THR A C 1
ATOM 1398 O O . THR A 1 183 ? -13.190 10.955 11.911 1.00 92.94 183 THR A O 1
ATOM 1401 N N . ALA A 1 184 ? -13.004 9.942 13.918 1.00 93.50 184 ALA A N 1
ATOM 1402 C CA . ALA A 1 184 ? -12.050 8.929 13.472 1.00 93.50 184 ALA A CA 1
ATOM 1403 C C . ALA A 1 184 ? -12.600 8.109 12.293 1.00 93.50 184 ALA A C 1
ATOM 1405 O O . ALA A 1 184 ? -11.918 7.974 11.287 1.00 93.50 184 ALA A O 1
ATOM 1406 N N . GLY A 1 185 ? -13.852 7.645 12.367 1.00 93.12 185 GLY A N 1
ATOM 1407 C CA . GLY A 1 185 ? -14.468 6.877 11.282 1.00 93.12 185 GLY A CA 1
ATOM 1408 C C . GLY A 1 185 ? -14.608 7.654 9.969 1.00 93.12 185 GLY A C 1
ATOM 1409 O O . GLY A 1 185 ? -14.296 7.131 8.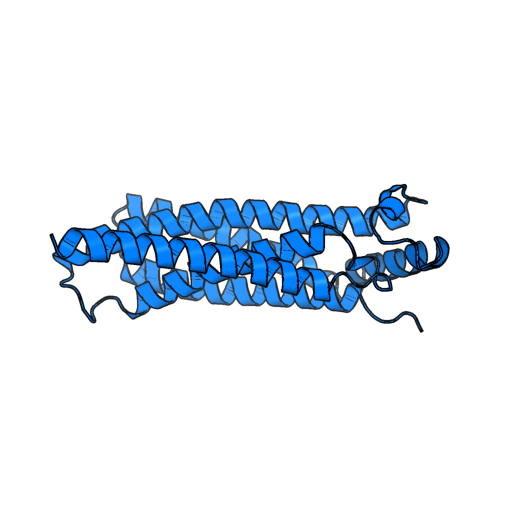904 1.00 93.12 185 GLY A O 1
ATOM 1410 N N . ARG A 1 186 ? -14.994 8.937 10.027 1.00 95.00 186 ARG A N 1
ATOM 1411 C CA . ARG A 1 186 ? -15.011 9.811 8.835 1.00 95.00 186 ARG A CA 1
ATOM 1412 C C . ARG A 1 186 ? -13.617 9.990 8.240 1.00 95.00 186 ARG A C 1
ATOM 1414 O O . ARG A 1 186 ? -13.462 9.971 7.024 1.00 95.00 186 ARG A O 1
ATOM 1421 N N . ALA A 1 187 ? -12.610 10.135 9.095 1.00 96.62 187 ALA A N 1
ATOM 1422 C CA . ALA A 1 187 ? -11.231 10.266 8.658 1.00 96.62 187 ALA A CA 1
ATOM 1423 C C . ALA A 1 187 ? -10.704 8.959 8.028 1.00 96.62 187 ALA A C 1
ATOM 1425 O O . ALA A 1 187 ? -10.010 9.034 7.019 1.00 96.62 187 ALA A O 1
ATOM 1426 N N . ILE A 1 188 ? -11.108 7.782 8.536 1.00 96.81 188 ILE A N 1
ATOM 1427 C CA . ILE A 1 188 ? -10.824 6.469 7.920 1.00 96.81 188 ILE A CA 1
ATOM 1428 C C . ILE A 1 188 ? -11.401 6.393 6.496 1.00 96.81 188 ILE A C 1
ATOM 1430 O O . ILE A 1 188 ? -10.721 5.948 5.574 1.00 96.81 188 ILE A O 1
ATOM 1434 N N . ILE A 1 189 ? -12.633 6.865 6.284 1.00 97.25 189 ILE A N 1
ATOM 1435 C CA . ILE A 1 189 ? -13.233 6.926 4.940 1.00 97.25 189 ILE A CA 1
ATOM 1436 C C . ILE A 1 189 ? -12.410 7.842 4.029 1.00 97.25 189 ILE A C 1
ATOM 1438 O O . ILE A 1 189 ? -12.051 7.444 2.923 1.00 97.25 189 ILE A O 1
ATOM 1442 N N . GLY A 1 190 ? -12.060 9.038 4.513 1.00 98.06 190 GLY A N 1
ATOM 1443 C CA . GLY A 1 190 ? -11.249 9.994 3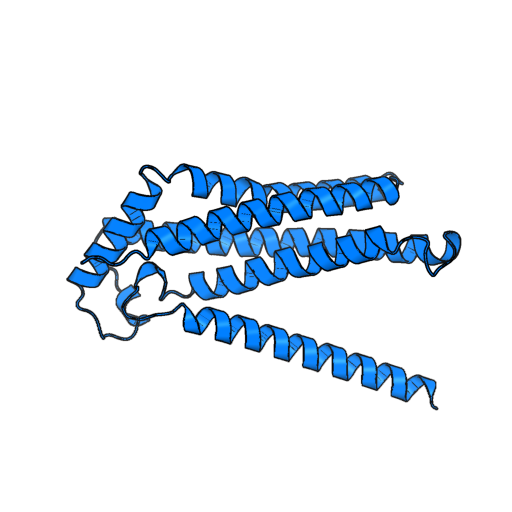.761 1.00 98.06 190 GLY A CA 1
ATOM 1444 C C . GLY A 1 190 ? -9.901 9.414 3.331 1.00 98.06 190 GLY A C 1
ATOM 1445 O O . GLY A 1 190 ? -9.573 9.447 2.148 1.00 98.06 190 GLY A O 1
ATOM 1446 N N . ILE A 1 191 ? -9.148 8.814 4.259 1.00 98.25 191 ILE A N 1
ATOM 1447 C CA . ILE A 1 191 ? -7.850 8.218 3.920 1.00 98.25 191 ILE A CA 1
ATOM 1448 C C . ILE A 1 191 ? -7.988 7.012 2.985 1.00 98.25 191 ILE A C 1
ATOM 1450 O O . ILE A 1 191 ? -7.115 6.797 2.154 1.00 98.25 191 ILE A O 1
ATOM 1454 N N . THR A 1 192 ? -9.095 6.264 3.056 1.00 98.44 192 THR A N 1
ATOM 1455 C CA . THR A 1 192 ? -9.361 5.155 2.126 1.00 98.44 192 THR A CA 1
ATOM 1456 C C . THR A 1 192 ? -9.495 5.659 0.692 1.00 98.44 192 THR A C 1
ATOM 1458 O O . THR A 1 192 ? -8.889 5.094 -0.213 1.00 98.44 192 THR A O 1
ATOM 1461 N N . VAL A 1 193 ? -10.233 6.753 0.479 1.00 98.44 193 VAL A N 1
ATOM 1462 C CA . VAL A 1 193 ? -10.378 7.370 -0.850 1.00 98.44 193 VAL A CA 1
ATOM 1463 C C . VAL A 1 193 ? -9.032 7.875 -1.371 1.00 98.44 193 VAL A C 1
ATOM 1465 O O . VAL A 1 193 ? -8.693 7.630 -2.528 1.00 98.44 193 VAL A O 1
ATOM 1468 N N . LEU A 1 194 ? -8.245 8.535 -0.517 1.00 98.31 194 LEU A N 1
ATOM 1469 C CA . LEU A 1 194 ? -6.911 9.011 -0.888 1.00 98.31 194 LEU A CA 1
ATOM 1470 C C . LEU A 1 194 ? -5.975 7.851 -1.247 1.00 98.31 194 LEU A C 1
ATOM 1472 O O . LEU A 1 194 ? -5.338 7.898 -2.294 1.00 98.31 194 LEU A O 1
ATOM 1476 N N . ALA A 1 195 ? -5.949 6.787 -0.441 1.00 98.19 195 ALA A N 1
ATOM 1477 C CA . ALA A 1 195 ? -5.143 5.601 -0.713 1.00 98.19 195 ALA A CA 1
ATOM 1478 C C . ALA A 1 195 ? -5.522 4.950 -2.052 1.00 98.19 195 ALA A C 1
ATOM 1480 O O . ALA A 1 195 ? -4.639 4.635 -2.843 1.00 98.19 195 ALA A O 1
ATOM 1481 N N . ILE A 1 196 ? -6.821 4.823 -2.361 1.00 98.44 196 ILE A N 1
ATOM 1482 C CA . ILE A 1 196 ? -7.287 4.319 -3.665 1.00 98.44 196 ILE A CA 1
ATOM 1483 C C . ILE A 1 196 ? -6.771 5.197 -4.811 1.00 98.44 196 ILE A C 1
ATOM 1485 O O . ILE A 1 196 ? -6.311 4.667 -5.820 1.00 98.44 196 ILE A O 1
ATOM 1489 N N . ALA A 1 197 ? -6.813 6.525 -4.670 1.00 98.31 197 ALA A N 1
ATOM 1490 C CA . ALA A 1 197 ? -6.296 7.438 -5.687 1.00 98.31 197 ALA A CA 1
ATOM 1491 C C . ALA A 1 197 ? -4.770 7.305 -5.873 1.00 98.31 197 ALA A C 1
ATOM 1493 O O . ALA A 1 197 ? -4.290 7.289 -7.007 1.00 98.31 197 ALA A O 1
ATOM 1494 N N . GLY A 1 198 ? -4.012 7.149 -4.782 1.00 98.12 198 GLY A N 1
ATOM 1495 C CA . GLY A 1 198 ? -2.568 6.893 -4.828 1.00 98.12 198 GLY A CA 1
ATOM 1496 C C . GLY A 1 198 ? -2.222 5.573 -5.513 1.00 98.12 198 GLY A C 1
ATOM 1497 O O . GLY A 1 198 ? -1.380 5.534 -6.410 1.00 98.12 198 GLY A O 1
ATOM 1498 N N . GLU A 1 199 ? -2.936 4.506 -5.162 1.00 97.81 199 GLU A N 1
ATOM 1499 C CA . GLU A 1 199 ? -2.800 3.193 -5.792 1.00 97.81 199 GLU A CA 1
ATOM 1500 C C . GLU A 1 199 ? -3.169 3.240 -7.276 1.00 97.81 199 GLU A C 1
ATOM 1502 O O . GLU A 1 199 ? -2.465 2.681 -8.114 1.00 97.81 199 GLU A O 1
ATOM 1507 N N . PHE A 1 200 ? -4.222 3.972 -7.641 1.00 97.69 200 PHE A N 1
ATOM 1508 C CA . PHE A 1 200 ? -4.596 4.175 -9.037 1.00 97.69 200 PHE A CA 1
ATOM 1509 C C . PHE A 1 200 ? -3.498 4.901 -9.830 1.00 97.69 200 PHE A C 1
ATOM 1511 O O . PHE A 1 200 ? -3.164 4.477 -10.941 1.00 97.69 200 PHE A O 1
ATOM 1518 N N . ALA A 1 201 ? -2.879 5.941 -9.260 1.00 97.12 201 ALA A N 1
ATOM 1519 C CA . ALA A 1 201 ? -1.724 6.605 -9.868 1.00 97.12 201 ALA A CA 1
ATOM 1520 C C . ALA A 1 201 ? -0.539 5.637 -10.033 1.00 97.12 201 ALA A C 1
ATOM 1522 O O . ALA A 1 201 ? 0.052 5.550 -11.112 1.00 97.12 201 ALA A O 1
ATOM 1523 N N . GLY A 1 202 ? -0.249 4.830 -9.009 1.00 95.44 202 GLY A N 1
ATOM 1524 C CA . GLY A 1 202 ? 0.803 3.814 -9.051 1.00 95.44 202 GLY A CA 1
ATOM 1525 C C . GLY A 1 202 ? 0.567 2.712 -10.086 1.00 95.44 202 GLY A C 1
ATOM 1526 O O . GLY A 1 202 ? 1.514 2.274 -10.747 1.00 95.44 202 GLY A O 1
ATOM 1527 N N . ARG A 1 203 ? -0.690 2.285 -10.269 1.00 95.25 203 ARG A N 1
ATOM 1528 C CA . ARG A 1 203 ? -1.097 1.317 -11.301 1.00 95.25 203 ARG A CA 1
ATOM 1529 C C . ARG A 1 203 ? -1.049 1.928 -12.693 1.00 95.25 203 ARG A C 1
ATOM 1531 O O . ARG A 1 203 ? -0.586 1.267 -13.618 1.00 95.25 203 ARG A O 1
ATOM 1538 N N . SER A 1 204 ? -1.431 3.192 -12.833 1.00 95.31 204 SER A N 1
ATOM 1539 C CA . SER A 1 204 ? -1.272 3.935 -14.085 1.00 95.31 204 SER A CA 1
ATOM 1540 C C . SER A 1 204 ? 0.202 3.977 -14.490 1.00 95.31 204 SER A C 1
ATOM 1542 O O . SER A 1 204 ? 0.545 3.574 -15.598 1.00 95.31 204 SER A O 1
ATOM 1544 N N . LEU A 1 205 ? 1.096 4.327 -13.559 1.00 92.81 205 LEU A N 1
ATOM 1545 C CA . LEU A 1 205 ? 2.541 4.323 -13.791 1.00 92.81 205 LEU A CA 1
ATOM 1546 C C . LEU A 1 205 ? 3.074 2.928 -14.152 1.00 92.81 205 LEU A C 1
ATOM 1548 O O . LEU A 1 205 ? 3.883 2.778 -15.069 1.00 92.81 205 LEU A O 1
ATOM 1552 N N . PHE A 1 206 ? 2.592 1.887 -13.470 1.00 91.75 206 PHE A N 1
ATOM 1553 C CA . PHE A 1 206 ? 2.933 0.499 -13.780 1.00 91.75 206 PHE A CA 1
ATOM 1554 C C . PHE A 1 206 ? 2.563 0.128 -15.226 1.00 91.75 206 PHE A C 1
ATOM 1556 O O . PHE A 1 206 ? 3.387 -0.433 -15.943 1.00 91.75 206 PHE A O 1
ATOM 1563 N N . TYR A 1 207 ? 1.371 0.490 -15.703 1.00 92.06 207 TYR A N 1
ATOM 1564 C CA . TYR A 1 207 ? 0.968 0.192 -17.081 1.00 92.06 207 TYR A CA 1
ATOM 1565 C C . TYR A 1 207 ? 1.681 1.046 -18.125 1.00 92.06 207 TYR A C 1
ATOM 1567 O O . TYR A 1 207 ? 2.068 0.531 -19.173 1.00 92.06 207 TYR A O 1
ATOM 1575 N N . LEU A 1 208 ? 1.891 2.331 -17.838 1.00 90.88 208 LEU A N 1
ATOM 1576 C CA . LEU A 1 208 ? 2.607 3.247 -18.725 1.00 90.88 208 LEU A CA 1
ATOM 1577 C C . LEU A 1 208 ? 4.052 2.809 -18.939 1.00 90.88 208 LEU A C 1
ATOM 1579 O O . LEU A 1 208 ? 4.528 2.796 -20.072 1.00 90.88 208 LEU A O 1
ATOM 1583 N N . THR A 1 209 ? 4.719 2.381 -17.867 1.00 87.12 209 THR A N 1
ATOM 1584 C CA . THR A 1 209 ? 6.076 1.844 -17.974 1.00 87.12 209 THR A CA 1
ATOM 1585 C C . THR A 1 209 ? 6.112 0.550 -18.769 1.00 87.12 209 THR A C 1
ATOM 1587 O O . THR A 1 209 ? 7.151 0.278 -19.337 1.00 87.12 209 THR A O 1
ATOM 1590 N N . GLY A 1 210 ? 5.016 -0.212 -18.872 1.00 82.25 210 GLY A N 1
ATOM 1591 C CA . GLY A 1 210 ? 4.942 -1.492 -19.587 1.00 82.25 210 GLY A CA 1
ATOM 1592 C C . GLY A 1 210 ? 4.358 -1.470 -20.997 1.00 82.25 210 GLY A C 1
ATOM 1593 O O . GLY A 1 210 ? 3.954 -2.524 -21.494 1.00 82.25 210 GLY A O 1
ATOM 1594 N N . ARG A 1 211 ? 4.270 -0.304 -21.646 1.00 78.25 211 ARG A N 1
ATOM 1595 C CA . ARG A 1 211 ? 3.723 -0.181 -23.009 1.00 78.25 211 ARG A CA 1
ATOM 1596 C C . ARG A 1 211 ? 4.485 -1.052 -24.024 1.00 78.25 211 ARG A C 1
ATOM 1598 O O . ARG A 1 211 ? 5.686 -1.252 -23.874 1.00 78.25 211 ARG A O 1
ATOM 1605 N N . PRO A 1 212 ? 3.818 -1.640 -25.040 1.00 67.44 212 PRO A N 1
ATOM 1606 C CA . PRO A 1 212 ? 4.499 -2.282 -26.170 1.00 67.44 212 PRO A CA 1
ATOM 1607 C C . PRO A 1 212 ? 5.459 -1.331 -26.884 1.00 67.44 212 PRO A C 1
ATOM 1609 O O . PRO A 1 212 ? 5.160 -0.153 -27.015 1.00 67.44 212 PRO A O 1
ATOM 1612 N N . TRP A 1 213 ? 6.611 -1.859 -27.297 1.00 61.38 213 TRP A N 1
ATOM 1613 C CA . TRP A 1 213 ? 7.698 -1.141 -27.980 1.00 61.38 213 TRP A CA 1
ATOM 1614 C C . TRP A 1 213 ? 7.787 -1.529 -29.459 1.00 61.38 213 TRP A C 1
ATOM 1616 O O . TRP A 1 213 ? 8.880 -1.717 -29.989 1.00 61.38 213 TRP A O 1
ATOM 1626 N N . PHE A 1 214 ? 6.632 -1.705 -30.096 1.00 53.50 214 PHE A N 1
ATOM 1627 C CA . PHE A 1 214 ? 6.514 -1.900 -31.538 1.00 53.50 214 PHE A CA 1
ATOM 1628 C C . PHE A 1 214 ? 5.897 -0.669 -32.190 1.00 53.50 214 PHE A C 1
ATOM 1630 O O . PHE A 1 214 ? 5.055 -0.023 -31.524 1.00 53.50 214 PHE A O 1
#

Radius of gyration: 20.86 Å; chains: 1; bounding box: 51×42×58 Å

InterPro domains:
  IPR007059 DMSO reductase anchor subunit (DmsC) [PF04976] (8-69)

Secondary structure (DSSP, 8-state):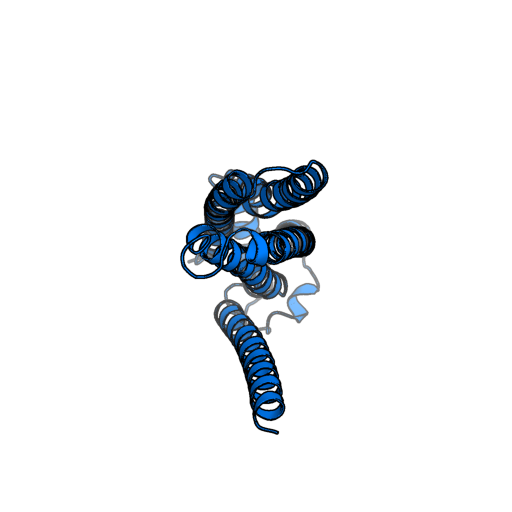
-HHHHHHHHHHHHHHHHHHHHHHHHHHHHHHH--TT-TTTSSHHHHHHHHHHHHHHHHHHHHHHHHHHTTSSS-HHHHHHHHHHHHHHHHHHHHHHHHHHHHHHHHHHHHHHHTSSS--GGGGSS-S-S-HHHHHHHHHHHHHHHHSTTTTHHHHHIIIIIIHHHHHHHHHHHHHHTT--HHHHHHHHHHHHHHHHHHHHHHHHHHHHHT----

pLDDT: mean 87.23, std 13.43, range [42.34, 98.44]

=== Feature glossary ===
Key to the feature types in this record:

pLDDT. pLDDT is the predicted lDDT-Cα score: AlphaFold's confidence that the local environment of each residue (all inter-atomic distances within 15 Å) is correctly placed. It is a per-residue number between 0 and 100, with higher meaning more reliable.

Radius of gyration, Cα contacts, bounding box. The geometric summary reports three shape descriptors. Rg (radius of gyration) measures how spread out the Cα atoms are about their centre of mass; compact globular proteins have small Rg, elongated or unfolded ones large. Cα contacts (<8 Å, |i−j|>4) count long-range residue pairs in spatial proximity — high for tightly packed folds, near zero for rods or random coil. The bounding-box extents give the protein's footprint along x, y, z in Å.

Backbone torsions (φ/ψ). Backbone dihedral angles. Every residue except chain termini has a φ (preceding-C → N → Cα → C) and a ψ (N → Cα → C → next-N). They are reported in degrees following the IUPAC sign convention. Secondary structure is essentially a statement about which (φ, ψ) basin each residue occupies.

Contact-map, Ramachandran, and PAE plots. Plot images: a contact map (which residues are close in 3D, as an N×N binary image), a Ramachandran scatter (backbone torsion angles, revealing secondary-structure composition at a glance), and — for AlphaFold structures — a PAE heatmap (pairwise prediction confidence).

Predicted aligned error. Predicted Aligned Error (PAE) is an AlphaFold confidence matrix: entry (i, j) is the expected error in the position of residue j, in ångströms, when the prediction is superimposed on the true structure at residue i. Low PAE within a block of residues means that block is internally rigid and well-predicted; high PAE between two blocks means their relative placement is uncertain even if each block individually is confident.

Secondary structure (3-state, P-SEA). Three-state secondary structure (P-SEA) collapses the eight DSSP classes into helix (a), strand (b), and coil (c). P-SEA assigns these from Cα geometry alone — distances and angles — without requiring backbone oxygens, so it works on any Cα trace.

Solvent-accessible surface area. Solvent-accessible surface area (SASA) is the area in Å² traced out by the centre of a 1.4 Å probe sphere (a water molecule) rolled over the protein's van der Waals surface (Shrake–Rupley / Lee–Richards construction). Buried residues have near-zero SASA; fully exposed residues can exceed 200 Å². The total SASA scales roughly with the number of surface residues.

Foldseek 3Di. The Foldseek 3Di string encodes local tertiary geometry as a 20-letter alphabet — one character per residue — derived from the relative positions of nearby Cα atoms. Unlike the amino-acid sequence, 3Di is a direct function of the 3D structure, so two proteins with the same fold have similar 3Di strings even at low sequence identity.

B-factor. For experimental (PDB) structures, the B-factor (temperature factor) quantifies the positional spread of each atom in the crystal — a combination of thermal vibration and static disorder — in units of Å². High B-factors mark flexible loops or poorly resolved regions; low B-factors mark the rigid, well-ordered core.

mmCIF coordinates. The mmCIF block holds the 3D Cartesian coordinates of each backbone atom (N, Cα, C, O) in ångströms. mmCIF is the PDB's canonical archive format — a tagged-loop text representation of the atomic model.

InterPro / GO / CATH / organism. Functional annotations link the protein to curated databases. InterPro entries identify conserved domains and families by matching the sequence against member-database signatures (Pfam, PROSITE, CDD, …). Gene Ontology (GO) terms describe molecular function, biological process, and cellular component in a controlled vocabulary. CATH places the structure in a hierarchical fold classification (Class/Architecture/Topology/Homologous-superfamily). The organism is the source species.

Rendered structure images. Structure images are PyMOL renders from six orthogonal camera directions. Cartoon representation draws helices as coils and strands as arrows; sticks shows the backbone as bonds; surface shows the solvent-excluded envelope. Rainbow coloring maps sequence position to hue (blue→red, N→C); chain coloring assigns a distinct color per polypeptide.

Sequence. This is the polypeptide sequence — one letter per residue, N-terminus first. Length ranges from a few dozen residues for small domains to over a thousand for large multi-domain proteins.

Secondary structure (8-state, DSSP). The SS8 string is DSSP's per-residue secondary-structure call. α-helix (H) means an i→i+4 H-bond ladder; β-strand (E) means the residue participates in a β-sheet; 3₁₀ (G) and π (I) are tighter and wider helices; T/S are turns/bends; '-' is loop.

Nearest PDB structures. Structural nearest neighbors (via Foldseek easy-search vs the PDB). Reported per hit: target PDB id, E-value, and alignment TM-score. A TM-score above ~0.5 is the conventional threshold for 'same fold'.